Protein AF-W2EGS6-F1 (afdb_monomer_lite)

Structure (mmCIF, N/CA/C/O backbone):
data_AF-W2EGS6-F1
#
_entry.id   AF-W2EGS6-F1
#
loop_
_atom_site.group_PDB
_atom_site.id
_atom_site.type_symbol
_atom_site.label_atom_id
_atom_site.label_alt_id
_atom_site.label_comp_id
_atom_site.label_asym_id
_atom_site.label_entity_id
_atom_site.label_seq_id
_atom_site.pdbx_PDB_ins_code
_atom_site.Cartn_x
_atom_site.Cartn_y
_atom_site.Cartn_z
_atom_site.occupancy
_atom_site.B_iso_or_equiv
_atom_site.auth_seq_id
_atom_site.auth_comp_id
_atom_site.auth_asym_id
_atom_site.auth_atom_id
_atom_site.pdbx_PDB_model_num
ATOM 1 N N . MET A 1 1 ? 26.703 17.515 42.880 1.00 44.03 1 MET A N 1
ATOM 2 C CA . MET A 1 1 ? 27.150 18.033 41.571 1.00 44.03 1 MET A CA 1
ATOM 3 C C . MET A 1 1 ? 27.093 16.872 40.592 1.00 44.03 1 MET A C 1
ATOM 5 O O . MET A 1 1 ? 28.003 16.059 40.586 1.00 44.03 1 MET A O 1
ATOM 9 N N . THR A 1 2 ? 25.977 16.725 39.875 1.00 49.31 2 THR A N 1
ATOM 10 C CA . THR A 1 2 ? 25.814 15.711 38.821 1.00 49.31 2 THR A CA 1
ATOM 11 C C . THR A 1 2 ? 26.227 16.352 37.510 1.00 49.31 2 THR A C 1
ATOM 13 O O . THR A 1 2 ? 25.628 17.341 37.095 1.00 49.31 2 THR A O 1
ATOM 16 N N . THR A 1 3 ? 27.272 15.825 36.889 1.00 47.84 3 THR A N 1
ATOM 17 C CA . THR A 1 3 ? 27.671 16.193 35.531 1.00 47.84 3 THR A CA 1
ATOM 18 C C . THR A 1 3 ? 26.626 15.643 34.554 1.00 47.84 3 THR A C 1
ATOM 20 O O . THR A 1 3 ? 26.326 14.450 34.639 1.00 47.84 3 THR A O 1
ATOM 23 N N . PRO A 1 4 ? 26.055 16.439 33.632 1.00 56.81 4 PRO A N 1
ATOM 24 C CA . PRO A 1 4 ? 25.275 15.877 32.539 1.00 56.81 4 PRO A CA 1
ATOM 25 C C . PRO A 1 4 ? 26.216 15.148 31.569 1.00 56.81 4 PRO A C 1
ATOM 27 O O . PRO A 1 4 ? 27.258 15.675 31.175 1.00 56.81 4 PRO A O 1
ATOM 30 N N . HIS A 1 5 ? 25.859 13.914 31.222 1.00 46.56 5 HIS A N 1
ATOM 31 C CA . HIS A 1 5 ? 26.483 13.159 30.139 1.00 46.56 5 HIS A CA 1
ATOM 32 C C . HIS A 1 5 ? 25.999 13.745 28.799 1.00 46.56 5 HIS A C 1
ATOM 34 O O . HIS A 1 5 ? 24.815 14.075 28.704 1.00 46.56 5 HIS A O 1
ATOM 40 N N . PRO A 1 6 ? 26.853 13.899 27.772 1.00 55.84 6 PRO A N 1
ATOM 41 C CA . PRO A 1 6 ? 26.376 14.283 26.451 1.00 55.84 6 PRO A CA 1
ATOM 42 C C . PRO A 1 6 ? 25.559 13.126 25.867 1.00 55.84 6 PRO A C 1
ATOM 44 O O . PRO A 1 6 ? 26.081 12.029 25.665 1.00 55.84 6 PRO A O 1
ATOM 47 N N . GLU A 1 7 ? 24.274 13.361 25.602 1.00 58.00 7 GLU A N 1
ATOM 48 C CA . GLU A 1 7 ? 23.484 12.459 24.769 1.00 58.00 7 GLU A CA 1
ATOM 49 C C . GLU A 1 7 ? 24.128 12.436 23.382 1.00 58.00 7 GLU A C 1
ATOM 51 O O . GLU A 1 7 ? 24.190 13.443 22.675 1.00 58.00 7 GLU A O 1
ATOM 56 N N . THR A 1 8 ? 24.688 11.286 23.020 1.00 54.00 8 THR A N 1
ATOM 57 C CA . THR A 1 8 ? 25.126 11.045 21.648 1.00 54.00 8 THR A CA 1
ATOM 58 C C . THR A 1 8 ? 23.848 10.932 20.817 1.00 54.00 8 THR A C 1
ATOM 60 O O . THR A 1 8 ? 22.983 10.147 21.210 1.00 54.00 8 THR A O 1
ATOM 63 N N . PRO A 1 9 ? 23.657 11.692 19.722 1.00 52.41 9 PRO A N 1
ATOM 64 C CA . PRO A 1 9 ? 22.482 11.496 18.884 1.00 52.41 9 PRO A CA 1
ATOM 65 C C . PRO A 1 9 ? 22.491 10.053 18.366 1.00 52.41 9 PRO A C 1
ATOM 67 O O . PRO A 1 9 ? 23.453 9.615 17.734 1.00 52.41 9 PRO A O 1
ATOM 70 N N . GLU A 1 10 ? 21.439 9.309 18.700 1.00 44.75 10 GLU A N 1
ATOM 71 C CA . GLU A 1 10 ? 21.232 7.922 18.288 1.00 44.75 10 GLU A CA 1
ATOM 72 C C . GLU A 1 10 ? 21.311 7.763 16.753 1.00 44.75 10 GLU A C 1
ATOM 74 O O . GLU A 1 10 ? 20.844 8.635 16.010 1.00 44.75 10 GLU A O 1
ATOM 79 N N . PRO A 1 11 ? 21.823 6.625 16.246 1.00 51.75 11 PRO A N 1
ATOM 80 C CA . PRO A 1 11 ? 22.005 6.363 14.812 1.00 51.75 11 PRO A CA 1
ATOM 81 C C . PRO A 1 11 ? 20.701 6.332 13.984 1.00 51.75 11 PRO A C 1
ATOM 83 O O . PRO A 1 11 ? 20.761 6.338 12.753 1.00 51.75 11 PRO A O 1
ATOM 86 N N . ALA A 1 12 ? 19.524 6.348 14.623 1.00 50.47 12 ALA A N 1
ATOM 87 C CA . ALA A 1 12 ? 18.221 6.294 13.960 1.00 50.47 12 ALA A CA 1
ATOM 88 C C . ALA A 1 12 ? 17.902 7.540 13.106 1.00 50.47 12 ALA A C 1
ATOM 90 O O . ALA A 1 12 ? 17.360 7.416 12.009 1.00 50.47 12 ALA A O 1
ATOM 91 N N . ALA A 1 13 ? 18.300 8.743 13.537 1.00 48.88 13 ALA A N 1
ATOM 92 C CA . ALA A 1 13 ? 17.954 9.981 12.823 1.00 48.88 13 ALA A CA 1
ATOM 93 C C . ALA A 1 13 ? 18.631 10.096 11.440 1.00 48.88 13 ALA A C 1
ATOM 95 O O . ALA A 1 13 ? 18.069 10.671 10.508 1.00 48.88 13 ALA A O 1
ATOM 96 N N . LEU A 1 14 ? 19.826 9.514 11.286 1.00 49.12 14 LEU A N 1
ATOM 97 C CA . LEU A 1 14 ? 20.526 9.436 9.998 1.00 49.12 14 LEU A CA 1
ATOM 98 C C . LEU A 1 14 ? 19.891 8.384 9.078 1.00 49.12 14 LEU A C 1
ATOM 100 O O . LEU A 1 14 ? 19.772 8.614 7.874 1.00 49.12 14 LEU A O 1
ATOM 104 N N . SER A 1 15 ? 19.433 7.260 9.643 1.00 61.72 15 SER A N 1
ATOM 105 C CA . SER A 1 15 ? 18.698 6.238 8.888 1.00 61.72 15 SER A CA 1
ATOM 106 C C . SER A 1 15 ? 17.321 6.722 8.423 1.00 61.72 15 SER A C 1
ATOM 108 O O . SER A 1 15 ? 16.903 6.381 7.316 1.00 61.72 15 SER A O 1
ATOM 110 N N . ASP A 1 16 ? 16.663 7.585 9.205 1.00 71.31 16 ASP A N 1
ATOM 111 C CA . ASP A 1 16 ? 15.385 8.203 8.841 1.00 71.31 16 ASP A CA 1
ATOM 112 C C . ASP A 1 16 ? 15.539 9.127 7.625 1.00 71.31 16 ASP A C 1
ATOM 114 O O . ASP A 1 16 ? 14.733 9.062 6.700 1.00 71.31 16 ASP A O 1
ATOM 118 N N . GLY A 1 17 ? 16.608 9.931 7.571 1.00 77.31 17 GLY A N 1
ATOM 119 C CA . GLY A 1 17 ? 16.891 10.804 6.425 1.00 77.31 17 GLY A CA 1
ATOM 120 C C . GLY A 1 17 ? 17.212 10.038 5.135 1.00 77.31 17 GLY A C 1
ATOM 121 O O . GLY A 1 17 ? 16.747 10.415 4.059 1.00 77.31 17 GLY A O 1
ATOM 122 N N . LEU A 1 18 ? 17.962 8.934 5.237 1.00 79.31 18 LEU A N 1
ATOM 123 C CA . LEU A 1 18 ? 18.244 8.051 4.097 1.00 79.31 18 LEU A CA 1
ATOM 124 C C . LEU A 1 18 ? 16.984 7.322 3.609 1.00 79.31 18 LEU A C 1
ATOM 126 O O . LEU A 1 18 ? 16.764 7.221 2.403 1.00 79.31 18 LEU A O 1
ATOM 130 N N . SER A 1 19 ? 16.138 6.860 4.533 1.00 89.31 19 SER A N 1
ATOM 131 C CA . SER A 1 19 ? 14.865 6.203 4.212 1.00 89.31 19 SER A CA 1
ATOM 132 C C . SER A 1 19 ? 13.874 7.173 3.569 1.00 89.31 19 SER A C 1
ATOM 134 O O . SER A 1 19 ? 13.224 6.820 2.589 1.00 89.31 19 SER A O 1
ATOM 136 N N . ASP A 1 20 ? 13.794 8.411 4.064 1.00 90.56 20 ASP A N 1
ATOM 137 C CA . ASP A 1 20 ? 12.974 9.464 3.461 1.00 90.56 20 ASP A CA 1
ATOM 138 C C . ASP A 1 20 ? 13.471 9.802 2.041 1.00 90.56 20 ASP A C 1
ATOM 140 O O . ASP A 1 20 ? 12.664 9.942 1.121 1.00 90.56 20 ASP A O 1
ATOM 144 N N . GLY A 1 21 ? 14.792 9.884 1.840 1.00 95.25 21 GLY A N 1
ATOM 145 C CA . GLY A 1 21 ? 15.405 10.096 0.526 1.00 95.25 21 GLY A CA 1
ATOM 146 C C . GLY A 1 21 ? 15.065 8.988 -0.472 1.00 95.25 21 GLY A C 1
ATOM 147 O O . GLY A 1 21 ? 14.547 9.276 -1.552 1.00 95.25 21 GLY A O 1
ATOM 148 N N . LEU A 1 22 ? 15.274 7.728 -0.078 1.00 95.25 22 LEU A N 1
ATOM 149 C CA . LEU A 1 22 ? 14.928 6.565 -0.897 1.00 95.25 22 LEU A CA 1
ATOM 150 C C . LEU A 1 22 ? 13.425 6.516 -1.195 1.00 95.25 22 LEU A C 1
ATOM 152 O O . LEU A 1 22 ? 13.024 6.300 -2.334 1.00 95.25 22 LEU A O 1
ATOM 156 N N . PHE A 1 23 ? 12.570 6.745 -0.197 1.00 96.62 23 PHE A N 1
ATOM 157 C CA . PHE A 1 23 ? 11.126 6.776 -0.412 1.00 96.62 23 PHE A CA 1
ATOM 158 C C . PHE A 1 23 ? 10.725 7.833 -1.447 1.00 96.62 23 PHE A C 1
ATOM 160 O O . PHE A 1 23 ? 9.901 7.549 -2.315 1.00 96.62 23 PHE A O 1
ATOM 167 N N . ASN A 1 24 ? 11.306 9.034 -1.380 1.00 96.56 24 ASN A N 1
ATOM 168 C CA . ASN A 1 24 ? 11.009 10.111 -2.323 1.00 96.56 24 ASN A CA 1
ATOM 169 C C . ASN A 1 24 ? 11.447 9.766 -3.753 1.00 96.56 24 ASN A C 1
ATOM 171 O O . ASN A 1 24 ? 10.701 10.050 -4.688 1.00 96.56 24 ASN A O 1
ATOM 175 N N . GLU A 1 25 ? 12.608 9.125 -3.917 1.00 97.00 25 GLU A N 1
ATOM 176 C CA . GLU A 1 25 ? 13.082 8.606 -5.208 1.00 97.00 25 GLU A CA 1
ATOM 177 C C . GLU A 1 25 ? 12.075 7.609 -5.799 1.00 97.00 25 GLU A C 1
ATOM 179 O O . GLU A 1 25 ? 11.570 7.810 -6.904 1.00 97.00 25 GLU A O 1
ATOM 184 N N . LEU A 1 26 ? 11.703 6.584 -5.025 1.00 96.50 26 LEU A N 1
ATOM 185 C CA . LEU A 1 26 ? 10.777 5.548 -5.486 1.00 96.50 26 LEU A CA 1
ATOM 186 C C . LEU A 1 26 ? 9.365 6.094 -5.736 1.00 96.50 26 LEU A C 1
ATOM 188 O O . LEU A 1 26 ? 8.679 5.653 -6.654 1.00 96.50 26 LEU A O 1
ATOM 192 N N . MET A 1 27 ? 8.909 7.055 -4.929 1.00 95.56 27 MET A N 1
ATOM 193 C CA . MET A 1 27 ? 7.617 7.721 -5.108 1.00 95.56 27 MET A CA 1
ATOM 194 C C . MET A 1 27 ? 7.580 8.551 -6.396 1.00 95.56 27 MET A C 1
ATOM 196 O O . MET A 1 27 ? 6.570 8.535 -7.106 1.00 95.56 27 MET A O 1
ATOM 200 N N . ALA A 1 28 ? 8.662 9.272 -6.704 1.00 95.19 28 ALA A N 1
ATOM 201 C CA . ALA A 1 28 ? 8.778 10.039 -7.939 1.00 95.19 28 ALA A CA 1
ATOM 202 C C . ALA A 1 28 ? 8.723 9.116 -9.165 1.00 95.19 28 ALA A C 1
ATOM 204 O O . ALA A 1 28 ? 7.951 9.373 -10.086 1.00 95.19 28 ALA A O 1
ATOM 205 N N . GLU A 1 29 ? 9.454 7.998 -9.136 1.00 94.38 29 GLU A N 1
ATOM 206 C CA . GLU A 1 29 ? 9.407 6.986 -10.198 1.00 94.38 29 GLU A CA 1
ATOM 207 C C . GLU A 1 29 ? 8.006 6.3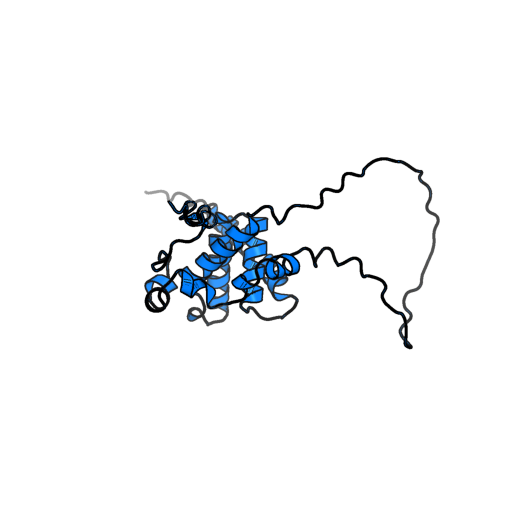67 -10.329 1.00 94.38 29 GLU A C 1
ATOM 209 O O . GLU A 1 29 ? 7.430 6.330 -11.416 1.00 94.38 29 GLU A O 1
ATOM 214 N N . ALA A 1 30 ? 7.395 5.962 -9.212 1.00 93.94 30 ALA A N 1
ATOM 215 C CA . ALA A 1 30 ? 6.085 5.314 -9.205 1.00 93.94 30 ALA A CA 1
ATOM 216 C C . ALA A 1 30 ? 4.945 6.188 -9.757 1.00 93.94 30 ALA A C 1
ATOM 218 O O . ALA A 1 30 ? 3.912 5.662 -10.177 1.00 93.94 30 ALA A O 1
ATOM 219 N N . THR A 1 31 ? 5.111 7.513 -9.738 1.00 92.75 31 THR A N 1
ATOM 220 C CA . THR A 1 31 ? 4.091 8.482 -10.162 1.00 92.75 31 THR A CA 1
ATOM 221 C C . THR A 1 31 ? 4.407 9.173 -11.489 1.00 92.75 31 THR A C 1
ATOM 223 O O . THR A 1 31 ? 3.574 9.953 -11.956 1.00 92.75 31 THR A O 1
ATOM 226 N N . ALA A 1 32 ? 5.540 8.860 -12.130 1.00 88.56 32 ALA A N 1
ATOM 227 C CA . ALA A 1 32 ? 6.029 9.541 -13.331 1.00 88.56 32 ALA A CA 1
ATOM 228 C C . ALA A 1 32 ? 5.018 9.555 -14.498 1.00 88.56 32 ALA A C 1
ATOM 230 O O . ALA A 1 32 ? 4.835 10.590 -15.135 1.00 88.56 32 ALA A O 1
ATOM 231 N N . ASP A 1 33 ? 4.298 8.451 -14.723 1.00 75.06 33 ASP A N 1
ATOM 232 C CA . ASP A 1 33 ? 3.391 8.307 -15.876 1.00 75.06 33 ASP A CA 1
ATOM 233 C C . ASP A 1 33 ? 2.001 8.936 -15.672 1.00 75.06 33 ASP A C 1
ATOM 235 O O . ASP A 1 33 ? 1.296 9.235 -16.635 1.00 75.06 33 ASP A O 1
ATOM 239 N N . GLY A 1 34 ? 1.565 9.113 -14.420 1.00 70.75 34 GLY A N 1
ATOM 240 C CA . GLY A 1 34 ? 0.183 9.502 -14.095 1.00 70.75 34 GLY A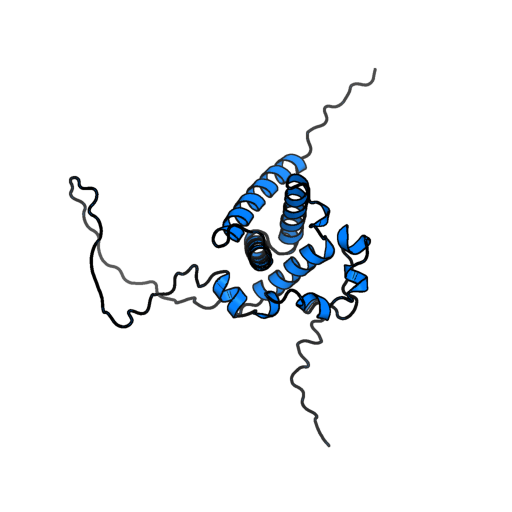 CA 1
ATOM 241 C C . GLY A 1 34 ? 0.048 10.770 -13.255 1.00 70.75 34 GLY A C 1
ATOM 242 O O . GLY A 1 34 ? -1.064 11.273 -13.074 1.00 70.75 34 GLY A O 1
ATOM 243 N N . GLY A 1 35 ? 1.150 11.267 -12.686 1.00 79.44 35 GLY A N 1
ATOM 244 C CA . GLY A 1 35 ? 1.193 12.439 -11.807 1.00 79.44 35 GLY A CA 1
ATOM 245 C C . GLY A 1 35 ? 0.320 12.338 -10.547 1.00 79.44 35 GLY A C 1
ATOM 246 O O . GLY A 1 35 ? 0.130 13.331 -9.845 1.00 79.44 35 GLY A O 1
ATOM 247 N N . ARG A 1 36 ? -0.266 11.168 -10.260 1.00 86.00 36 ARG A N 1
ATOM 248 C CA . ARG A 1 36 ? -1.192 10.933 -9.147 1.00 86.00 36 ARG A CA 1
ATOM 249 C C . ARG A 1 36 ? -0.845 9.638 -8.434 1.00 86.00 36 ARG A C 1
ATOM 251 O O . ARG A 1 36 ? -0.558 8.627 -9.064 1.00 86.00 36 ARG A O 1
ATOM 258 N N . PHE A 1 37 ? -0.954 9.663 -7.110 1.00 90.25 37 PHE A N 1
ATOM 259 C CA . PHE A 1 37 ? -0.785 8.477 -6.280 1.00 90.25 37 PHE A CA 1
ATOM 260 C C . PHE A 1 37 ? -2.109 7.708 -6.167 1.00 90.25 37 PHE A C 1
ATOM 262 O O . PHE A 1 37 ? -2.882 7.889 -5.222 1.00 90.25 37 PHE A O 1
ATOM 269 N N . ASP A 1 38 ? -2.405 6.908 -7.190 1.00 91.69 38 ASP A N 1
ATOM 270 C CA . ASP A 1 38 ? -3.530 5.975 -7.209 1.00 91.69 38 ASP A CA 1
ATOM 271 C C . ASP A 1 38 ? -3.095 4.543 -6.834 1.00 91.69 38 ASP A C 1
ATOM 273 O O . ASP A 1 38 ? -1.997 4.312 -6.332 1.00 91.69 38 ASP A O 1
ATOM 277 N N . HIS A 1 39 ? -3.981 3.562 -7.027 1.00 95.00 39 HIS A N 1
ATOM 278 C CA . HIS A 1 39 ? -3.684 2.164 -6.694 1.00 95.00 39 HIS A CA 1
ATOM 279 C C . HIS A 1 39 ? -2.540 1.588 -7.526 1.00 95.00 39 HIS A C 1
ATOM 281 O O . HIS A 1 39 ? -1.683 0.906 -6.978 1.00 95.00 39 HIS A O 1
ATOM 287 N N . ARG A 1 40 ? -2.479 1.901 -8.825 1.00 94.88 40 ARG A N 1
ATOM 288 C CA . ARG A 1 40 ? -1.402 1.415 -9.692 1.00 94.88 40 ARG A CA 1
ATOM 289 C C . ARG A 1 40 ? -0.066 2.012 -9.258 1.00 94.88 40 ARG A C 1
ATOM 291 O O . ARG A 1 40 ? 0.906 1.271 -9.155 1.00 94.88 40 ARG A O 1
ATOM 298 N N . ALA A 1 41 ? -0.033 3.309 -8.952 1.00 95.19 41 ALA A N 1
ATOM 299 C CA . ALA A 1 41 ? 1.164 3.958 -8.419 1.00 95.19 41 ALA A CA 1
ATOM 300 C C . ALA A 1 41 ? 1.586 3.364 -7.064 1.00 95.19 41 ALA A C 1
ATOM 302 O O . ALA A 1 41 ? 2.771 3.149 -6.828 1.00 95.19 41 ALA A O 1
ATOM 303 N N . HIS A 1 42 ? 0.633 3.030 -6.185 1.00 95.62 42 HIS A N 1
ATOM 304 C CA . HIS A 1 42 ? 0.942 2.341 -4.931 1.00 95.62 42 HIS A CA 1
ATOM 305 C C . HIS A 1 42 ? 1.582 0.970 -5.177 1.00 95.62 42 HIS A C 1
ATOM 307 O O . HIS A 1 42 ? 2.632 0.693 -4.605 1.00 95.62 42 HIS A O 1
ATOM 313 N N . LEU A 1 43 ? 1.013 0.150 -6.066 1.00 96.44 43 LEU A N 1
ATOM 314 C CA . LEU A 1 43 ? 1.604 -1.138 -6.443 1.00 96.44 43 LEU A CA 1
ATOM 315 C C . LEU A 1 43 ? 3.011 -0.964 -7.028 1.00 96.44 43 LEU A C 1
ATOM 317 O O . LEU A 1 43 ? 3.918 -1.701 -6.647 1.00 96.44 43 LEU A O 1
ATOM 321 N N . HIS A 1 44 ? 3.213 0.033 -7.895 1.00 96.62 44 HIS A N 1
ATOM 322 C CA . HIS A 1 44 ? 4.518 0.313 -8.493 1.00 96.62 44 HIS A CA 1
ATOM 323 C C . HIS A 1 44 ? 5.552 0.681 -7.423 1.00 96.62 44 HIS A C 1
ATOM 325 O O . HIS A 1 44 ? 6.620 0.074 -7.366 1.00 96.62 44 HIS A O 1
ATOM 331 N N . LEU A 1 45 ? 5.193 1.582 -6.504 1.00 97.00 45 LEU A N 1
ATOM 332 C CA . LEU A 1 45 ? 6.019 1.941 -5.352 1.00 97.00 45 LEU A CA 1
ATOM 333 C C . LEU A 1 45 ? 6.381 0.712 -4.508 1.00 97.00 45 LEU A C 1
ATOM 335 O O . LEU A 1 45 ? 7.544 0.534 -4.151 1.00 97.00 45 LEU A O 1
ATOM 339 N N . THR A 1 46 ? 5.405 -0.145 -4.189 1.00 97.44 46 THR A N 1
ATOM 340 C CA . THR A 1 46 ? 5.668 -1.358 -3.399 1.00 97.44 46 THR A CA 1
ATOM 341 C C . THR A 1 46 ? 6.572 -2.343 -4.136 1.00 97.44 46 THR A C 1
ATOM 343 O O . THR A 1 46 ? 7.483 -2.896 -3.526 1.00 97.44 46 THR A O 1
ATOM 346 N N . TRP A 1 47 ? 6.382 -2.519 -5.446 1.00 97.06 47 TRP A N 1
ATOM 347 C CA . TRP A 1 47 ? 7.204 -3.398 -6.276 1.00 97.06 47 TRP A CA 1
ATOM 348 C C . TRP A 1 47 ? 8.655 -2.910 -6.338 1.00 97.06 47 TRP A C 1
ATOM 350 O O . TRP A 1 47 ? 9.578 -3.696 -6.120 1.00 97.06 47 TRP A O 1
ATOM 360 N N . LEU A 1 48 ? 8.864 -1.604 -6.541 1.00 96.25 48 LEU A N 1
ATOM 361 C CA . LEU A 1 48 ? 10.190 -0.990 -6.495 1.00 96.25 48 LEU A CA 1
ATOM 362 C C . LEU A 1 48 ? 10.840 -1.181 -5.118 1.00 96.25 48 LEU A C 1
ATOM 364 O O . LEU A 1 48 ? 11.964 -1.672 -5.034 1.00 96.25 48 LEU A O 1
ATOM 368 N N . ALA A 1 49 ? 10.127 -0.850 -4.036 1.00 96.25 49 ALA A N 1
ATOM 369 C CA . ALA A 1 49 ? 10.648 -0.952 -2.675 1.00 96.25 49 ALA A CA 1
ATOM 370 C C . ALA A 1 49 ? 11.074 -2.386 -2.332 1.00 96.25 49 ALA A C 1
ATOM 372 O O . ALA A 1 49 ? 12.197 -2.604 -1.880 1.00 96.25 49 ALA A O 1
ATOM 373 N N . VAL A 1 50 ? 10.228 -3.379 -2.620 1.00 96.00 50 VAL A N 1
ATOM 374 C CA . VAL A 1 50 ? 10.550 -4.792 -2.375 1.00 96.00 50 VAL A CA 1
ATOM 375 C C . VAL A 1 50 ? 11.808 -5.215 -3.132 1.00 96.00 50 VAL A C 1
ATOM 377 O O . VAL A 1 50 ? 12.666 -5.878 -2.554 1.00 96.00 50 VAL A O 1
ATOM 380 N N . ARG A 1 51 ? 11.966 -4.815 -4.398 1.00 93.75 51 ARG A N 1
ATOM 381 C CA . ARG A 1 51 ? 13.149 -5.179 -5.195 1.00 93.75 51 ARG A CA 1
ATOM 382 C C . ARG A 1 51 ? 14.426 -4.464 -4.757 1.00 93.75 51 ARG A C 1
ATOM 384 O O . ARG A 1 51 ? 15.514 -4.966 -5.027 1.00 93.75 51 ARG A O 1
ATOM 391 N N . ARG A 1 52 ? 14.312 -3.305 -4.106 1.00 94.50 52 ARG A N 1
ATOM 392 C CA . ARG A 1 52 ? 15.460 -2.526 -3.623 1.00 94.50 52 ARG A CA 1
ATOM 393 C C . ARG A 1 52 ? 15.930 -2.948 -2.238 1.00 94.50 52 ARG A C 1
ATOM 395 O O . ARG A 1 52 ? 17.135 -3.024 -2.025 1.00 94.50 52 ARG A O 1
ATOM 402 N N . VAL A 1 53 ? 15.005 -3.200 -1.311 1.00 93.81 53 VAL A N 1
ATOM 403 C CA . VAL A 1 53 ? 15.334 -3.414 0.112 1.00 93.81 53 VAL A CA 1
ATOM 404 C C . VAL A 1 53 ? 14.799 -4.726 0.696 1.00 93.81 53 VAL A C 1
ATOM 406 O O . VAL A 1 53 ? 15.079 -5.043 1.849 1.00 93.81 53 VAL A O 1
ATOM 409 N N . GLY A 1 54 ? 14.065 -5.524 -0.084 1.00 92.38 54 GLY A N 1
ATOM 410 C CA . GLY A 1 54 ? 13.423 -6.753 0.385 1.00 92.38 54 GLY A CA 1
ATOM 411 C C . GLY A 1 54 ? 12.123 -6.497 1.155 1.00 92.38 54 GLY A C 1
ATOM 412 O O . GLY A 1 54 ? 11.832 -5.379 1.575 1.00 92.38 54 GLY A O 1
ATOM 413 N N . MET A 1 55 ? 11.318 -7.548 1.341 1.00 93.12 55 MET A N 1
ATOM 414 C CA . MET A 1 55 ? 9.963 -7.425 1.902 1.00 93.12 55 MET A CA 1
ATOM 415 C C . MET A 1 55 ? 9.919 -6.809 3.312 1.00 93.12 55 MET A C 1
ATOM 417 O O . MET A 1 55 ? 9.178 -5.839 3.476 1.00 93.12 55 MET A O 1
ATOM 421 N N . PRO A 1 56 ? 10.707 -7.269 4.310 1.00 92.69 56 PRO A N 1
ATOM 422 C CA . PRO A 1 56 ? 10.589 -6.734 5.667 1.00 92.69 56 PRO A CA 1
ATOM 423 C C . PRO A 1 56 ? 10.873 -5.228 5.733 1.00 92.69 56 PRO A C 1
ATOM 425 O O . PRO A 1 56 ? 10.082 -4.475 6.290 1.00 92.69 56 PRO A O 1
ATOM 428 N N . ALA A 1 57 ? 11.946 -4.770 5.080 1.00 94.81 57 ALA A N 1
ATOM 429 C CA . ALA A 1 57 ? 12.302 -3.352 5.048 1.00 94.81 57 ALA A CA 1
ATOM 430 C C . ALA A 1 57 ? 11.353 -2.521 4.167 1.00 94.81 57 ALA A C 1
ATOM 432 O O . ALA A 1 57 ? 11.089 -1.357 4.468 1.00 94.81 57 ALA A O 1
ATOM 433 N N . ALA A 1 58 ? 10.801 -3.100 3.094 1.00 96.12 58 ALA A N 1
ATOM 434 C CA . ALA A 1 58 ? 9.833 -2.415 2.241 1.00 96.12 58 ALA A CA 1
ATOM 435 C C . ALA A 1 58 ? 8.531 -2.092 2.988 1.00 96.12 58 ALA A C 1
ATOM 437 O O . ALA A 1 58 ? 7.948 -1.033 2.747 1.00 96.12 58 ALA A O 1
ATOM 438 N N . VAL A 1 59 ? 8.089 -2.958 3.910 1.00 96.56 59 VAL A N 1
ATOM 439 C CA . VAL A 1 59 ? 6.919 -2.687 4.761 1.00 96.56 59 VAL A CA 1
ATOM 440 C C . VAL A 1 59 ? 7.135 -1.406 5.560 1.00 96.56 59 VAL A C 1
ATOM 442 O O . VAL A 1 59 ? 6.272 -0.524 5.524 1.00 96.56 59 VAL A O 1
ATOM 445 N N . ASP A 1 60 ? 8.281 -1.276 6.226 1.00 96.12 60 ASP A N 1
ATOM 446 C CA . ASP A 1 60 ? 8.597 -0.105 7.046 1.00 96.12 60 ASP A CA 1
ATOM 447 C C . ASP A 1 60 ? 8.761 1.155 6.191 1.00 96.12 60 ASP A C 1
ATOM 449 O O . ASP A 1 60 ? 8.107 2.167 6.461 1.00 96.12 60 ASP A O 1
ATOM 453 N N . LEU A 1 61 ? 9.548 1.070 5.112 1.00 97.44 61 LEU A N 1
ATOM 454 C CA . LEU A 1 61 ? 9.820 2.177 4.191 1.00 97.44 61 LEU A CA 1
ATOM 455 C C . LEU A 1 61 ? 8.528 2.757 3.598 1.00 97.44 61 LEU A C 1
ATOM 457 O O . LEU A 1 61 ? 8.264 3.958 3.700 1.00 97.44 61 LEU A O 1
ATOM 461 N N . VAL A 1 62 ? 7.689 1.904 3.003 1.00 96.88 62 VAL A N 1
ATOM 462 C CA . VAL A 1 62 ? 6.452 2.333 2.337 1.00 96.88 62 VAL A CA 1
ATOM 463 C C . VAL A 1 62 ? 5.432 2.838 3.358 1.00 96.88 62 VAL A C 1
ATOM 465 O O . VAL A 1 62 ? 4.804 3.878 3.144 1.00 96.88 62 VAL A O 1
ATOM 468 N N . SER A 1 63 ? 5.274 2.144 4.488 1.00 96.38 63 SER A N 1
ATOM 469 C CA . SER A 1 63 ? 4.307 2.529 5.522 1.00 96.38 63 SER A CA 1
ATOM 470 C C . SER A 1 63 ? 4.671 3.860 6.178 1.00 96.38 63 SER A C 1
ATOM 472 O O . SER A 1 63 ? 3.800 4.713 6.376 1.00 96.38 63 SER A O 1
ATOM 474 N N . ALA A 1 64 ? 5.948 4.063 6.512 1.00 95.38 64 ALA A N 1
ATOM 475 C CA . ALA A 1 64 ? 6.431 5.312 7.087 1.00 95.38 64 ALA A CA 1
ATOM 476 C C . ALA A 1 64 ? 6.291 6.472 6.097 1.00 95.38 64 ALA A C 1
ATOM 478 O O . ALA A 1 64 ? 5.707 7.502 6.453 1.00 95.38 64 ALA A O 1
ATOM 479 N N . GLY A 1 65 ? 6.736 6.277 4.854 1.00 96.06 65 GLY A N 1
ATOM 480 C CA . GLY A 1 65 ? 6.680 7.298 3.817 1.00 96.06 65 GLY A CA 1
ATOM 481 C C . GLY A 1 65 ? 5.251 7.716 3.464 1.00 96.06 65 GLY A C 1
ATOM 482 O O . GLY A 1 65 ? 4.926 8.897 3.561 1.00 96.06 65 GLY A O 1
ATOM 483 N N . ILE A 1 66 ? 4.338 6.774 3.177 1.00 95.06 66 ILE A N 1
ATOM 484 C CA . ILE A 1 66 ? 2.935 7.114 2.854 1.00 95.06 66 ILE A CA 1
ATOM 485 C C . ILE A 1 66 ? 2.260 7.818 4.035 1.00 95.06 66 ILE A C 1
ATOM 487 O O . ILE A 1 66 ? 1.546 8.806 3.843 1.00 95.06 66 ILE A O 1
ATOM 491 N N . ARG A 1 67 ? 2.490 7.355 5.271 1.00 95.38 67 ARG A N 1
ATOM 492 C CA . ARG A 1 67 ? 1.955 8.006 6.476 1.00 95.38 67 ARG A CA 1
ATOM 493 C C . ARG A 1 67 ? 2.463 9.442 6.612 1.00 95.38 67 ARG A C 1
ATOM 495 O O . ARG A 1 67 ? 1.684 10.327 6.972 1.00 95.38 67 ARG A O 1
ATOM 502 N N . ARG A 1 68 ? 3.747 9.683 6.329 1.00 94.88 68 ARG A N 1
ATOM 503 C CA . ARG A 1 68 ? 4.370 11.013 6.345 1.00 94.88 68 ARG A CA 1
ATOM 504 C C . ARG A 1 68 ? 3.777 11.909 5.251 1.00 94.88 68 ARG A C 1
ATOM 506 O O . ARG A 1 68 ? 3.298 12.998 5.562 1.00 94.88 68 ARG A O 1
ATOM 513 N N . THR A 1 69 ? 3.693 11.427 4.012 1.00 92.44 69 THR A N 1
ATOM 514 C CA . THR A 1 69 ? 3.093 12.152 2.879 1.00 92.44 69 THR A CA 1
ATOM 515 C C . THR A 1 69 ? 1.626 12.497 3.127 1.00 92.44 69 THR A C 1
ATOM 517 O O . THR A 1 69 ? 1.216 13.633 2.901 1.00 92.44 69 THR A O 1
ATOM 520 N N . ALA A 1 70 ? 0.829 11.563 3.655 1.00 92.75 70 ALA A N 1
ATOM 521 C CA . ALA A 1 70 ? -0.577 11.804 3.979 1.00 92.75 70 ALA A CA 1
ATOM 522 C C . ALA A 1 70 ? -0.748 12.902 5.043 1.00 92.75 70 ALA A C 1
ATOM 524 O O . ALA A 1 70 ? -1.667 13.717 4.942 1.00 92.75 70 ALA A O 1
ATOM 525 N N . ARG A 1 71 ? 0.147 12.954 6.041 1.00 94.06 71 ARG A N 1
ATOM 526 C CA . ARG A 1 71 ? 0.179 14.031 7.043 1.00 94.06 71 ARG A CA 1
ATOM 527 C C . ARG A 1 71 ? 0.551 15.374 6.420 1.00 94.06 71 ARG A C 1
ATOM 529 O O . ARG A 1 71 ? -0.167 16.340 6.653 1.00 94.06 71 ARG A O 1
ATOM 536 N N . TYR A 1 72 ? 1.609 15.433 5.608 1.00 91.12 72 TYR A N 1
ATOM 537 C CA . TYR A 1 72 ? 2.014 16.676 4.939 1.00 91.12 72 TYR A CA 1
ATOM 538 C C . TYR A 1 72 ? 0.954 17.203 3.969 1.00 91.12 72 TYR A C 1
ATOM 540 O O . TYR A 1 72 ? 0.755 18.408 3.876 1.00 91.12 72 TYR A O 1
ATOM 548 N N . ALA A 1 73 ? 0.211 16.312 3.312 1.00 91.19 73 ALA A N 1
ATOM 549 C CA . ALA A 1 73 ? -0.914 16.675 2.456 1.00 91.19 73 ALA A CA 1
ATOM 550 C C . ALA A 1 73 ? -2.189 17.082 3.233 1.00 91.19 73 ALA A C 1
ATOM 552 O O . ALA A 1 73 ? -3.237 17.270 2.617 1.00 91.19 73 ALA A O 1
ATOM 553 N N . GLY A 1 74 ? -2.149 17.155 4.572 1.00 94.50 74 GLY A N 1
ATOM 554 C CA . GLY A 1 74 ? -3.305 17.498 5.409 1.00 94.50 74 GLY A CA 1
ATOM 555 C C . GLY A 1 74 ? -4.420 16.445 5.411 1.00 94.50 74 GLY A C 1
ATOM 556 O O . GLY A 1 74 ? -5.550 16.738 5.794 1.00 94.50 74 GLY A O 1
ATOM 557 N N . ALA A 1 75 ? -4.127 15.215 4.977 1.00 94.12 75 ALA A N 1
ATOM 558 C CA . ALA A 1 75 ? -5.099 14.135 4.836 1.00 94.12 75 ALA A CA 1
ATOM 559 C C . ALA A 1 75 ? -4.634 12.823 5.508 1.00 94.12 75 ALA A C 1
ATOM 561 O O . ALA A 1 75 ? -4.623 11.772 4.858 1.00 94.12 75 ALA A O 1
ATOM 562 N N . PRO A 1 76 ? -4.266 12.834 6.807 1.00 92.44 76 PRO A N 1
ATOM 563 C CA . PRO A 1 76 ? -3.756 11.654 7.514 1.00 92.44 76 PRO A CA 1
ATOM 564 C C . PRO A 1 76 ? -4.739 10.473 7.516 1.00 92.44 76 PRO A C 1
ATOM 566 O O . PRO A 1 76 ? -4.322 9.319 7.558 1.00 92.44 76 PRO A O 1
ATOM 569 N N . GLN A 1 77 ? -6.043 10.737 7.400 1.00 91.69 77 GLN A N 1
ATOM 570 C CA . GLN A 1 77 ? -7.090 9.724 7.274 1.00 91.69 77 GLN A CA 1
ATOM 571 C C . GLN A 1 77 ? -7.015 8.901 5.975 1.00 91.69 77 GLN A C 1
ATOM 573 O O . GLN A 1 77 ? -7.688 7.878 5.862 1.00 91.69 77 GLN A O 1
ATOM 578 N N . LYS A 1 78 ? -6.213 9.306 4.986 1.00 90.62 78 LYS A N 1
ATOM 579 C CA . LYS A 1 78 ? -5.986 8.494 3.781 1.00 90.62 78 LYS A CA 1
ATOM 580 C C . LYS A 1 78 ? -5.035 7.325 4.029 1.00 90.62 78 LYS A C 1
ATOM 582 O O . LYS A 1 78 ? -5.080 6.356 3.281 1.00 90.62 78 LYS A O 1
ATOM 587 N N . TYR A 1 79 ? -4.208 7.394 5.072 1.00 95.81 79 TYR A N 1
ATOM 588 C CA . TYR A 1 79 ? -3.332 6.291 5.444 1.00 95.81 79 TYR A CA 1
ATOM 589 C C . TYR A 1 79 ? -4.102 5.198 6.195 1.00 95.81 79 TYR A C 1
ATOM 591 O O . TYR A 1 79 ? -4.967 5.485 7.030 1.00 95.81 79 TYR A O 1
ATOM 599 N N . HIS A 1 80 ? -3.764 3.945 5.895 1.00 97.62 80 HIS A N 1
ATOM 600 C CA . HIS A 1 80 ? -4.344 2.765 6.518 1.00 97.62 80 HIS A CA 1
ATOM 601 C C . HIS A 1 80 ? -3.271 1.685 6.678 1.00 97.62 80 HIS A C 1
ATOM 603 O O . HIS A 1 80 ? -2.902 1.027 5.708 1.00 97.62 80 HIS A O 1
ATOM 609 N N . ALA A 1 81 ? -2.806 1.471 7.910 1.00 97.81 81 ALA A N 1
ATOM 610 C CA . ALA A 1 81 ? -1.652 0.620 8.198 1.00 97.81 81 ALA A CA 1
ATOM 611 C C . ALA A 1 81 ? -1.814 -0.829 7.707 1.00 97.81 81 ALA A C 1
ATOM 613 O O . ALA A 1 81 ? -0.965 -1.309 6.960 1.00 97.81 81 ALA A O 1
ATOM 614 N N . THR A 1 82 ? -2.921 -1.498 8.055 1.00 98.25 82 THR A N 1
ATOM 615 C CA . THR A 1 82 ? -3.159 -2.890 7.626 1.00 98.25 82 THR A CA 1
ATOM 616 C C . THR A 1 82 ? -3.230 -3.018 6.103 1.00 98.25 82 THR A C 1
ATOM 618 O O . THR A 1 82 ? -2.557 -3.867 5.533 1.00 98.25 82 THR A O 1
ATOM 621 N N . VAL A 1 83 ? -3.974 -2.143 5.418 1.00 97.62 83 VAL A N 1
ATOM 622 C CA . VAL A 1 83 ? -4.098 -2.183 3.951 1.00 97.62 83 VAL A CA 1
ATOM 623 C C . VAL A 1 83 ? -2.752 -1.945 3.265 1.00 97.62 83 VAL A C 1
ATOM 625 O O . VAL A 1 83 ? -2.396 -2.706 2.373 1.00 97.62 83 VAL A O 1
ATOM 628 N N . SER A 1 84 ? -1.990 -0.928 3.682 1.00 96.94 84 SER A N 1
ATOM 629 C CA . SER A 1 84 ? -0.673 -0.637 3.099 1.00 96.94 84 SER A CA 1
ATOM 630 C C . SER A 1 84 ? 0.293 -1.808 3.250 1.00 96.94 84 SER A C 1
ATOM 632 O O . SER A 1 84 ? 0.916 -2.210 2.272 1.00 96.94 84 SER A O 1
ATOM 634 N N . ARG A 1 85 ? 0.376 -2.397 4.447 1.00 97.81 85 ARG A N 1
ATOM 635 C CA . ARG A 1 85 ? 1.228 -3.563 4.685 1.00 97.81 85 ARG A CA 1
ATOM 636 C C . ARG A 1 85 ? 0.767 -4.787 3.887 1.00 97.81 85 ARG A C 1
ATOM 638 O O . ARG A 1 85 ? 1.598 -5.428 3.255 1.00 97.81 85 ARG A O 1
ATOM 645 N N . ALA A 1 86 ? -0.536 -5.069 3.843 1.00 97.81 86 ALA A N 1
ATOM 646 C CA . ALA A 1 86 ? -1.080 -6.201 3.091 1.00 97.81 86 ALA A CA 1
ATOM 647 C C . ALA A 1 86 ? -0.737 -6.131 1.592 1.00 97.81 86 ALA A C 1
ATOM 649 O O . ALA A 1 86 ? -0.396 -7.147 0.993 1.00 97.81 86 ALA A O 1
ATOM 650 N N . TRP A 1 87 ? -0.776 -4.938 0.987 1.00 98.19 87 TRP A N 1
ATOM 651 C CA . TRP A 1 87 ? -0.360 -4.758 -0.408 1.00 98.19 87 TRP A CA 1
ATOM 652 C C . TRP A 1 87 ? 1.138 -4.972 -0.616 1.00 98.19 87 TRP A C 1
ATOM 654 O O . TRP A 1 87 ? 1.508 -5.613 -1.595 1.00 98.19 87 TRP A O 1
ATOM 664 N N . VAL A 1 88 ? 1.989 -4.498 0.302 1.00 97.94 88 VAL A N 1
ATOM 665 C CA . VAL A 1 88 ? 3.436 -4.770 0.243 1.00 97.94 88 VAL A CA 1
ATOM 666 C C . VAL A 1 88 ? 3.700 -6.274 0.287 1.00 97.94 88 VAL A C 1
ATOM 668 O O . VAL A 1 88 ? 4.455 -6.778 -0.539 1.00 97.94 88 VAL A O 1
ATOM 671 N N . GLU A 1 89 ? 3.065 -6.997 1.212 1.00 97.06 89 GLU A N 1
ATOM 672 C CA . GLU A 1 89 ? 3.275 -8.439 1.353 1.00 97.06 89 GLU A CA 1
ATOM 673 C C . GLU A 1 89 ? 2.753 -9.222 0.133 1.00 97.06 89 GLU A C 1
ATOM 675 O O . GLU A 1 89 ? 3.456 -10.097 -0.375 1.00 97.06 89 GLU A O 1
ATOM 680 N N . LEU A 1 90 ? 1.578 -8.866 -0.408 1.00 96.81 90 LEU A N 1
ATOM 681 C CA . LEU A 1 90 ? 1.046 -9.477 -1.634 1.00 96.81 90 LEU A CA 1
ATOM 682 C C . LEU A 1 90 ? 1.967 -9.239 -2.833 1.00 96.81 90 LEU A C 1
ATOM 684 O O . LEU A 1 90 ? 2.323 -10.182 -3.537 1.00 96.81 90 LEU A O 1
ATOM 688 N N . VAL A 1 91 ? 2.398 -7.996 -3.055 1.00 96.75 91 VAL A N 1
ATOM 689 C CA . VAL A 1 91 ? 3.323 -7.675 -4.150 1.00 96.75 91 VAL A CA 1
ATOM 690 C C . VAL A 1 91 ? 4.646 -8.413 -3.974 1.00 96.75 91 VAL A C 1
ATOM 692 O O . VAL A 1 91 ? 5.167 -8.952 -4.947 1.00 96.75 91 VAL A O 1
ATOM 695 N N . ALA A 1 92 ? 5.164 -8.501 -2.747 1.00 95.25 92 ALA A N 1
ATOM 696 C CA . ALA A 1 92 ? 6.390 -9.232 -2.470 1.00 95.25 92 ALA A CA 1
ATOM 697 C C . ALA A 1 92 ? 6.278 -10.726 -2.773 1.00 95.25 92 ALA A C 1
ATOM 699 O O . ALA A 1 92 ? 7.202 -11.291 -3.353 1.00 95.25 92 ALA A O 1
ATOM 700 N N . HIS A 1 93 ? 5.154 -11.354 -2.427 1.00 94.50 93 HIS A N 1
ATOM 701 C CA . HIS A 1 93 ? 4.909 -12.752 -2.758 1.00 94.50 93 HIS A CA 1
ATOM 702 C C . HIS A 1 93 ? 4.960 -12.987 -4.270 1.00 94.50 93 HIS A C 1
ATOM 704 O O . HIS A 1 93 ? 5.687 -13.865 -4.724 1.00 94.50 93 HIS A O 1
ATOM 710 N N . HIS A 1 94 ? 4.273 -12.158 -5.059 1.00 92.94 94 HIS A N 1
ATOM 711 C CA . HIS A 1 94 ? 4.294 -12.275 -6.519 1.00 92.94 94 HIS A CA 1
ATOM 712 C C . HIS A 1 94 ? 5.664 -11.944 -7.129 1.00 92.94 94 HIS A C 1
ATOM 714 O O . HIS A 1 94 ? 6.083 -12.602 -8.075 1.00 92.94 94 HIS A O 1
ATOM 720 N N . ALA A 1 95 ? 6.393 -10.976 -6.568 1.00 88.62 95 ALA A N 1
ATOM 721 C CA . ALA A 1 95 ? 7.726 -10.598 -7.039 1.00 88.62 95 ALA A CA 1
ATOM 722 C C . ALA A 1 95 ? 8.822 -11.624 -6.677 1.00 88.62 95 ALA A C 1
ATOM 724 O O . ALA A 1 95 ? 9.888 -11.615 -7.291 1.00 88.62 95 ALA A O 1
ATOM 725 N N . ALA A 1 96 ? 8.587 -12.490 -5.683 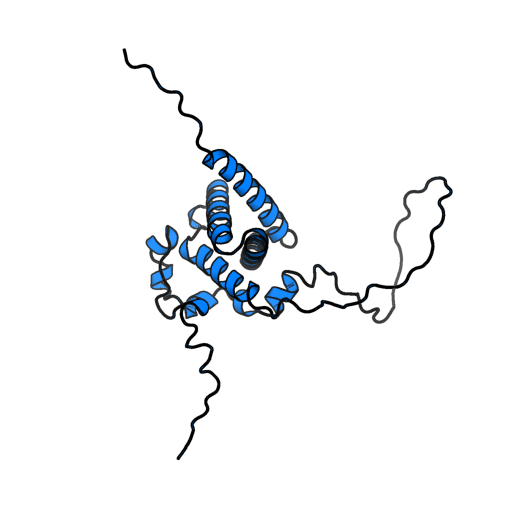1.00 72.69 96 ALA A N 1
ATOM 726 C CA . ALA A 1 96 ? 9.520 -13.536 -5.258 1.00 72.69 96 ALA A CA 1
ATOM 727 C C . ALA A 1 96 ? 9.392 -14.840 -6.064 1.00 72.69 96 ALA A C 1
ATOM 729 O O . ALA A 1 96 ? 10.303 -15.670 -6.022 1.00 72.69 96 ALA A O 1
ATOM 730 N N . HIS A 1 97 ? 8.290 -15.042 -6.797 1.00 58.38 97 HIS A N 1
ATOM 731 C CA . HIS A 1 97 ? 8.103 -16.242 -7.612 1.00 58.38 97 HIS A CA 1
ATOM 732 C C . HIS A 1 97 ? 8.958 -16.167 -8.892 1.00 58.38 97 HIS A C 1
ATOM 734 O O . HIS A 1 97 ? 8.757 -15.277 -9.721 1.00 58.38 97 HIS A O 1
ATOM 740 N N . PRO A 1 98 ? 9.897 -17.109 -9.112 1.00 45.91 98 PRO A N 1
ATOM 741 C CA . PRO A 1 98 ? 10.927 -17.030 -10.157 1.00 45.91 98 PRO A CA 1
ATOM 742 C C . PRO A 1 98 ? 10.432 -17.183 -11.609 1.00 45.91 98 PRO A C 1
ATOM 744 O O . PRO A 1 98 ? 11.250 -17.272 -12.523 1.00 45.91 98 PRO A O 1
ATOM 747 N N . ALA A 1 99 ? 9.123 -17.111 -11.874 1.00 46.12 99 ALA A N 1
ATOM 748 C CA . ALA A 1 99 ? 8.626 -16.813 -13.224 1.00 46.12 99 ALA A CA 1
ATOM 749 C C . ALA A 1 99 ? 9.054 -15.404 -13.709 1.00 46.12 99 ALA A C 1
ATOM 751 O O . ALA A 1 99 ? 8.890 -15.079 -14.882 1.00 46.12 99 ALA A O 1
ATOM 752 N N . ASP A 1 100 ? 9.642 -14.596 -12.817 1.00 49.50 100 ASP A N 1
ATOM 753 C CA . ASP A 1 100 ? 10.275 -13.298 -13.078 1.00 49.50 100 ASP A CA 1
ATOM 754 C C . ASP A 1 100 ? 11.776 -13.379 -13.448 1.00 49.50 100 ASP A C 1
ATOM 756 O O . ASP A 1 100 ? 12.486 -12.374 -13.466 1.00 49.50 100 ASP A O 1
ATOM 760 N N . SER A 1 101 ? 12.320 -14.575 -13.705 1.00 42.09 101 SER A N 1
ATOM 761 C CA . SER A 1 101 ? 13.731 -14.742 -14.085 1.00 42.09 101 SER A CA 1
ATOM 762 C C . SER A 1 101 ? 13.939 -15.797 -15.164 1.00 42.09 101 SER A C 1
ATOM 764 O O . SER A 1 101 ? 14.471 -16.864 -14.891 1.00 42.09 101 SER A O 1
ATOM 766 N N . VAL A 1 102 ? 13.615 -15.466 -16.420 1.00 38.12 102 VAL A N 1
ATOM 767 C CA . VAL A 1 102 ? 14.303 -16.051 -17.586 1.00 38.12 102 VAL A CA 1
ATOM 768 C C . VAL A 1 102 ? 14.408 -15.024 -18.720 1.00 38.12 102 VAL A C 1
ATOM 770 O O . VAL A 1 102 ? 13.479 -14.853 -19.497 1.00 38.12 102 VAL A O 1
ATOM 773 N N . VAL A 1 103 ? 15.580 -14.394 -18.842 1.00 37.38 103 VAL A N 1
ATOM 774 C CA . VAL A 1 103 ? 16.407 -14.422 -20.067 1.00 37.38 103 VAL A CA 1
ATOM 775 C C . VAL A 1 103 ? 17.871 -14.255 -19.656 1.00 37.38 103 VAL A C 1
ATOM 777 O O . VAL A 1 103 ? 18.457 -13.181 -19.724 1.00 37.38 103 VAL A O 1
ATOM 780 N N . HIS A 1 104 ? 18.478 -15.357 -19.216 1.00 40.53 104 HIS A N 1
ATOM 781 C CA . HIS A 1 104 ? 19.921 -15.526 -19.331 1.00 40.53 104 HIS A CA 1
ATOM 782 C C . HIS A 1 104 ? 20.165 -16.089 -20.736 1.00 40.53 104 HIS A C 1
ATOM 784 O O . HIS A 1 104 ? 20.063 -17.295 -20.948 1.00 40.53 104 HIS A O 1
ATOM 790 N N . VAL A 1 105 ? 20.418 -15.228 -21.724 1.00 35.47 105 VAL A N 1
ATOM 791 C CA . VAL A 1 105 ? 21.017 -15.697 -22.979 1.00 35.47 105 VAL A CA 1
ATOM 792 C C . VAL A 1 105 ? 22.520 -15.676 -22.772 1.00 35.47 105 VAL A C 1
ATOM 794 O O . VAL A 1 105 ? 23.156 -14.624 -22.748 1.00 35.47 105 VAL A O 1
ATOM 797 N N . ALA A 1 106 ? 23.068 -16.873 -22.580 1.00 38.09 106 ALA A N 1
ATOM 798 C CA . ALA A 1 106 ? 24.475 -17.141 -22.794 1.00 38.09 106 ALA A CA 1
ATOM 799 C C . ALA A 1 106 ? 24.872 -16.653 -24.194 1.00 38.09 106 ALA A C 1
ATOM 801 O O . ALA A 1 106 ? 24.241 -17.014 -25.187 1.00 38.09 106 ALA A O 1
ATOM 802 N N . GLY A 1 107 ? 25.919 -15.835 -24.266 1.00 29.42 107 GLY A N 1
ATOM 803 C CA . GLY A 1 107 ? 26.432 -15.342 -25.537 1.00 29.42 107 GLY A CA 1
ATOM 804 C C . GLY A 1 107 ? 27.537 -14.309 -25.379 1.00 29.42 107 GLY A C 1
ATOM 805 O O . GLY A 1 107 ? 27.417 -13.210 -25.903 1.00 29.42 107 GLY A O 1
ATOM 806 N N . HIS A 1 108 ? 28.610 -14.640 -24.661 1.00 35.19 108 HIS A N 1
ATOM 807 C CA . HIS A 1 108 ? 29.889 -13.965 -24.872 1.00 35.19 108 HIS A CA 1
ATOM 808 C C . HIS A 1 108 ? 30.807 -14.931 -25.621 1.00 35.19 108 HIS A C 1
ATOM 810 O O . HIS A 1 108 ? 31.021 -16.039 -25.133 1.00 35.19 108 HIS A O 1
ATOM 816 N N . CYS A 1 109 ? 31.270 -14.529 -26.810 1.00 25.27 109 CYS A N 1
ATOM 817 C CA . CYS A 1 109 ? 32.663 -14.621 -27.278 1.00 25.27 109 CYS A CA 1
ATOM 818 C C . CYS A 1 109 ? 32.753 -14.530 -28.811 1.00 25.27 109 CYS A C 1
ATOM 820 O O . CYS A 1 109 ? 32.492 -15.509 -29.504 1.00 25.27 109 CYS A O 1
ATOM 822 N N . ALA A 1 110 ? 33.163 -13.358 -29.301 1.00 32.62 110 ALA A N 1
ATOM 823 C CA . ALA A 1 110 ? 34.209 -13.131 -30.315 1.00 32.62 110 ALA A CA 1
ATOM 824 C C . ALA A 1 110 ? 34.163 -11.630 -30.662 1.00 32.62 110 ALA A C 1
ATOM 826 O O . ALA A 1 110 ? 33.159 -11.132 -31.156 1.00 32.62 110 ALA A O 1
ATOM 827 N N . ASP A 1 111 ? 35.083 -10.829 -30.129 1.00 28.28 111 ASP A N 1
ATOM 828 C CA . ASP A 1 111 ? 36.320 -10.444 -30.825 1.00 28.28 111 ASP A CA 1
ATOM 829 C C . ASP A 1 111 ? 36.042 -9.796 -32.189 1.00 28.28 111 ASP A C 1
ATOM 831 O O . ASP A 1 111 ? 35.727 -10.497 -33.146 1.00 28.28 111 ASP A O 1
ATOM 835 N N . GLN A 1 112 ? 36.155 -8.461 -32.261 1.00 34.12 112 GLN A N 1
ATOM 836 C CA . GLN A 1 112 ? 36.938 -7.802 -33.313 1.00 34.12 112 GLN A CA 1
ATOM 837 C C . GLN A 1 112 ? 37.080 -6.282 -33.096 1.00 34.12 112 GLN A C 1
ATOM 839 O O . GLN A 1 112 ? 36.135 -5.510 -33.210 1.00 34.12 112 GLN A O 1
ATOM 844 N N . VAL A 1 113 ? 38.335 -5.914 -32.821 1.00 31.38 113 VAL A N 1
ATOM 845 C CA . VAL A 1 113 ? 39.119 -4.826 -33.433 1.00 31.38 113 VAL A CA 1
ATOM 846 C C . VAL A 1 113 ? 38.649 -3.370 -33.257 1.00 31.38 113 VAL A C 1
ATOM 848 O O . VAL A 1 113 ? 37.710 -2.876 -33.871 1.00 31.38 113 VAL A O 1
ATOM 851 N N . ALA A 1 114 ? 39.458 -2.651 -32.475 1.00 26.25 114 ALA A N 1
ATOM 852 C CA . ALA A 1 114 ? 39.578 -1.197 -32.416 1.00 26.25 114 ALA A CA 1
ATOM 853 C C . ALA A 1 114 ? 39.988 -0.590 -33.783 1.00 26.25 114 ALA A C 1
ATOM 855 O O . ALA A 1 114 ? 40.747 -1.210 -34.520 1.00 26.25 114 ALA A O 1
ATOM 856 N N . GLN A 1 115 ? 39.523 0.607 -34.173 1.00 29.73 115 GLN A N 1
ATOM 857 C CA . GLN A 1 115 ? 40.182 1.935 -34.029 1.00 29.73 115 GLN A CA 1
ATOM 858 C C . GLN A 1 115 ? 39.602 2.887 -35.122 1.00 29.73 115 GLN A C 1
ATOM 860 O O . GLN A 1 115 ? 39.000 2.375 -36.065 1.00 29.73 115 GLN A O 1
ATOM 865 N N . PRO A 1 116 ? 39.917 4.205 -35.187 1.00 34.09 116 PRO A N 1
ATOM 866 C CA . PRO A 1 116 ? 40.120 5.222 -34.147 1.00 34.09 116 PRO A CA 1
ATOM 867 C C . PRO A 1 116 ? 39.293 6.519 -34.390 1.00 34.09 116 PRO A C 1
ATOM 869 O O . PRO A 1 116 ? 38.611 6.688 -35.398 1.00 34.09 116 PRO A O 1
ATOM 872 N N . ALA A 1 117 ? 39.407 7.462 -33.447 1.00 30.45 117 ALA A N 1
ATOM 873 C CA . ALA A 1 117 ? 38.847 8.813 -33.489 1.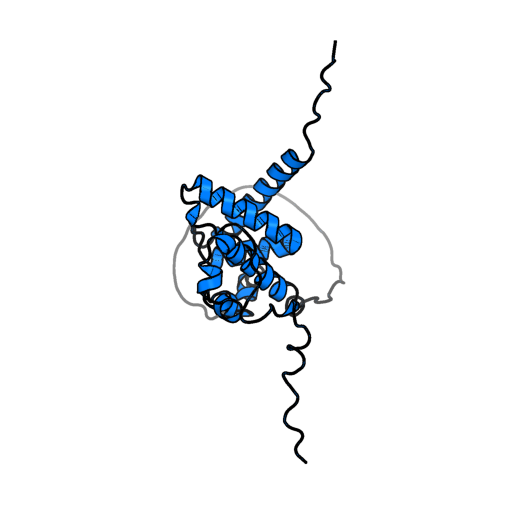00 30.45 117 ALA A CA 1
ATOM 874 C C . ALA A 1 117 ? 39.591 9.779 -34.440 1.00 30.45 117 ALA A C 1
ATOM 876 O O . ALA A 1 117 ? 40.814 9.723 -34.565 1.00 30.45 117 ALA A O 1
ATOM 877 N N . GLY A 1 118 ? 38.850 10.740 -35.006 1.00 26.19 118 GLY A N 1
ATOM 878 C CA . GLY A 1 118 ? 39.350 11.966 -35.644 1.00 26.19 118 GLY A CA 1
ATOM 879 C C . GLY A 1 118 ? 38.203 12.972 -35.887 1.00 26.19 118 GLY A C 1
ATOM 880 O O . GLY A 1 118 ? 37.070 12.525 -36.042 1.00 26.19 118 GLY A O 1
ATOM 881 N N . PRO A 1 119 ? 38.433 14.303 -35.836 1.00 33.94 119 PRO A N 1
ATOM 882 C CA . PRO A 1 119 ? 37.514 15.217 -35.146 1.00 33.94 119 PRO A CA 1
ATOM 883 C C . PRO A 1 119 ? 36.821 16.274 -36.032 1.00 33.94 119 PRO A C 1
ATOM 885 O O . PRO A 1 119 ? 37.246 16.530 -37.154 1.00 33.94 119 PRO A O 1
ATOM 888 N N . CYS A 1 120 ? 35.847 16.964 -35.416 1.00 20.00 120 CYS A N 1
ATOM 889 C CA . CYS A 1 120 ? 35.527 18.404 -35.512 1.00 20.00 120 CYS A CA 1
ATOM 890 C C . CYS A 1 120 ? 34.062 18.744 -35.880 1.00 20.00 120 CYS A C 1
ATOM 892 O O . CYS A 1 120 ? 33.593 18.429 -36.965 1.00 20.00 120 CYS A O 1
ATOM 894 N N . ALA A 1 121 ? 33.441 19.489 -34.956 1.00 22.88 121 ALA A N 1
ATOM 895 C CA . ALA A 1 121 ? 32.502 20.599 -35.150 1.00 22.88 121 ALA A CA 1
ATOM 896 C C . ALA A 1 121 ? 31.078 20.376 -35.715 1.00 22.88 121 ALA A C 1
ATOM 898 O O . ALA A 1 121 ? 30.873 20.142 -36.897 1.00 22.88 121 ALA A O 1
ATOM 899 N N . ASP A 1 122 ? 30.129 20.693 -34.824 1.00 22.20 122 ASP A N 1
ATOM 900 C CA . ASP A 1 122 ? 29.097 21.729 -35.003 1.00 22.20 122 ASP A CA 1
ATOM 901 C C . ASP A 1 122 ? 27.862 21.432 -35.877 1.00 22.20 122 ASP A C 1
ATOM 903 O O . ASP A 1 122 ? 27.974 21.156 -37.069 1.00 22.20 122 ASP A O 1
ATOM 907 N N . GLN A 1 123 ? 26.692 21.628 -35.238 1.00 26.44 123 GLN A N 1
ATOM 908 C CA . GLN A 1 123 ? 25.299 21.754 -35.729 1.00 26.44 123 GLN A CA 1
ATOM 909 C C . GLN A 1 123 ? 24.399 20.620 -35.202 1.00 26.44 123 GLN A C 1
ATOM 911 O O . GLN A 1 123 ? 24.375 19.518 -35.733 1.00 26.44 123 GLN A O 1
ATOM 916 N N . ALA A 1 124 ? 23.721 20.742 -34.057 1.00 21.53 124 ALA A N 1
ATOM 917 C CA . ALA A 1 124 ? 22.730 21.753 -33.666 1.00 21.53 124 ALA A CA 1
ATOM 918 C C . ALA A 1 124 ? 21.573 21.889 -34.680 1.00 21.53 124 ALA A C 1
ATOM 920 O O . ALA A 1 124 ? 21.679 22.602 -35.668 1.00 21.53 124 ALA A O 1
ATOM 921 N N . ALA A 1 125 ? 20.466 21.217 -34.342 1.00 21.67 125 ALA A N 1
ATOM 922 C CA . ALA A 1 125 ? 19.073 21.485 -34.707 1.00 21.67 125 ALA A CA 1
ATOM 923 C C . ALA A 1 125 ? 18.672 21.536 -36.197 1.00 21.67 125 ALA A C 1
ATOM 925 O O . ALA A 1 125 ? 19.030 22.449 -36.935 1.00 21.67 125 ALA A O 1
ATOM 926 N N . GLN A 1 126 ? 17.746 20.646 -36.575 1.00 26.05 126 GLN A N 1
ATOM 927 C CA . GLN A 1 126 ? 16.688 20.951 -37.542 1.00 26.05 126 GLN A CA 1
ATOM 928 C C . GLN A 1 126 ? 15.473 20.037 -37.345 1.00 26.05 126 GLN A C 1
ATOM 930 O O . GLN A 1 126 ? 15.587 18.862 -37.007 1.00 26.05 126 GLN A O 1
ATOM 935 N N . ALA A 1 127 ? 14.312 20.671 -37.470 1.00 21.48 127 ALA A N 1
ATOM 936 C CA . ALA A 1 127 ? 12.997 20.250 -37.026 1.00 21.48 127 ALA A CA 1
ATOM 937 C C . ALA A 1 127 ? 12.201 19.459 -38.085 1.00 21.48 127 ALA A C 1
ATOM 939 O O . ALA A 1 127 ? 12.540 19.456 -39.263 1.00 21.48 127 ALA A O 1
ATOM 940 N N . ALA A 1 128 ? 11.131 18.827 -37.592 1.00 24.47 128 ALA A N 1
ATOM 941 C CA . ALA A 1 128 ? 9.895 18.369 -38.239 1.00 24.47 128 ALA A CA 1
ATOM 942 C C . ALA A 1 128 ? 9.626 18.779 -39.707 1.00 24.47 128 ALA A C 1
ATOM 944 O O . ALA A 1 128 ? 9.657 19.967 -40.012 1.00 24.47 128 ALA A O 1
ATOM 945 N N . ASP A 1 129 ? 9.218 17.826 -40.568 1.00 21.73 129 ASP A N 1
ATOM 946 C CA . ASP A 1 129 ? 7.804 17.603 -40.960 1.00 21.73 129 ASP A CA 1
ATOM 947 C C . ASP A 1 129 ? 7.612 16.413 -41.956 1.00 21.73 129 ASP A C 1
ATOM 949 O O . ASP A 1 129 ? 8.535 16.033 -42.672 1.00 21.73 129 ASP A O 1
ATOM 953 N N . HIS A 1 130 ? 6.375 15.891 -42.010 1.00 22.30 130 HIS A N 1
ATOM 954 C CA . HIS A 1 130 ? 5.696 15.072 -43.046 1.00 22.30 130 HIS A CA 1
ATOM 955 C C . HIS A 1 130 ? 5.807 13.516 -43.177 1.00 22.30 130 HIS A C 1
ATOM 957 O O . HIS A 1 130 ? 6.719 12.948 -43.766 1.00 22.30 130 HIS A O 1
ATOM 963 N N . ALA A 1 131 ? 4.674 12.890 -42.798 1.00 24.02 131 ALA A N 1
ATOM 964 C CA . ALA A 1 131 ? 3.790 11.976 -43.561 1.00 24.02 131 ALA A CA 1
ATOM 965 C C . ALA A 1 131 ? 4.093 10.463 -43.773 1.00 24.02 131 ALA A C 1
ATOM 967 O O . ALA A 1 131 ? 4.973 10.058 -44.519 1.00 24.02 131 ALA A O 1
ATOM 968 N N . ALA A 1 132 ? 3.163 9.667 -43.216 1.00 27.05 132 ALA A N 1
ATOM 969 C CA . ALA A 1 132 ? 2.526 8.434 -43.713 1.00 27.05 132 ALA A CA 1
ATOM 970 C C . ALA A 1 132 ? 3.368 7.227 -44.196 1.00 27.05 132 ALA A C 1
ATOM 972 O O . ALA A 1 132 ? 4.028 7.251 -45.228 1.00 27.05 132 ALA A O 1
ATOM 973 N N . GLY A 1 133 ? 3.121 6.084 -43.540 1.00 26.95 133 GLY A N 1
ATOM 974 C CA . GLY A 1 133 ? 3.166 4.758 -44.165 1.00 26.95 133 GLY A CA 1
ATOM 975 C C . GLY A 1 133 ? 4.454 3.963 -43.968 1.00 26.95 133 GLY A C 1
ATOM 976 O O . GLY A 1 133 ? 5.330 3.963 -44.828 1.00 26.95 133 GLY A O 1
ATOM 977 N N . ARG A 1 134 ? 4.522 3.163 -42.896 1.00 33.94 134 ARG A N 1
ATOM 978 C CA . ARG A 1 134 ? 5.259 1.892 -42.925 1.00 33.94 134 ARG A CA 1
ATOM 979 C C . ARG A 1 134 ? 4.710 0.900 -41.902 1.00 33.94 134 ARG A C 1
ATOM 981 O O . ARG A 1 134 ? 4.579 1.195 -40.719 1.00 33.94 134 ARG A O 1
ATOM 988 N N . VAL A 1 135 ? 4.370 -0.274 -42.418 1.00 32.78 135 VAL A N 1
ATOM 989 C CA . VAL A 1 135 ? 3.972 -1.472 -41.684 1.00 32.78 135 VAL A CA 1
ATOM 990 C C . VAL A 1 135 ? 5.114 -1.909 -40.761 1.00 32.78 135 VAL A C 1
ATOM 992 O O . VAL A 1 135 ? 6.231 -2.126 -41.220 1.00 32.78 135 VAL A O 1
ATOM 995 N N . GLY A 1 136 ? 4.793 -2.024 -39.470 1.00 37.62 136 GLY A N 1
ATOM 996 C CA . GLY A 1 136 ? 5.370 -2.943 -38.484 1.00 37.62 136 GLY A CA 1
ATOM 997 C C . GLY A 1 136 ? 6.868 -3.235 -38.545 1.00 37.62 136 GLY A C 1
ATOM 998 O O . GLY A 1 136 ? 7.254 -4.368 -38.820 1.00 37.62 136 GLY A O 1
ATOM 999 N N . ALA A 1 137 ? 7.704 -2.278 -38.143 1.00 34.31 137 ALA A N 1
ATOM 1000 C CA . ALA A 1 137 ? 8.928 -2.648 -37.442 1.00 34.31 137 ALA A CA 1
ATOM 1001 C C . ALA A 1 137 ? 8.513 -3.063 -36.024 1.00 34.31 137 ALA A C 1
ATOM 1003 O O . ALA A 1 137 ? 7.957 -2.249 -35.285 1.00 34.31 137 ALA A O 1
ATOM 1004 N N . ARG A 1 138 ? 8.721 -4.335 -35.656 1.00 35.47 138 ARG A N 1
ATOM 1005 C CA . ARG A 1 138 ? 8.633 -4.764 -34.255 1.00 35.47 138 ARG A CA 1
ATOM 1006 C C . ARG A 1 138 ? 9.557 -3.851 -33.456 1.00 35.47 138 ARG A C 1
ATOM 1008 O O . ARG A 1 138 ? 10.773 -3.947 -33.602 1.00 35.47 138 ARG A O 1
ATOM 1015 N N . ALA A 1 139 ? 8.977 -2.971 -32.644 1.00 37.88 139 ALA A N 1
ATOM 1016 C CA . ALA A 1 139 ? 9.719 -2.336 -31.575 1.00 37.88 139 ALA A CA 1
ATOM 1017 C C . ALA A 1 139 ? 10.323 -3.477 -30.754 1.00 37.88 139 ALA A C 1
ATOM 1019 O O . ALA A 1 139 ? 9.592 -4.328 -30.240 1.00 37.88 139 ALA A O 1
ATOM 1020 N N . ALA A 1 140 ? 11.653 -3.540 -30.696 1.00 42.44 140 ALA A N 1
ATOM 1021 C CA . ALA A 1 140 ? 12.303 -4.180 -29.571 1.00 42.44 140 ALA A CA 1
ATOM 1022 C C . ALA A 1 140 ? 11.695 -3.498 -28.344 1.00 42.44 140 ALA A C 1
ATOM 1024 O O . ALA A 1 140 ? 11.842 -2.285 -28.194 1.00 42.44 140 ALA A O 1
ATOM 1025 N N . GLY A 1 141 ? 10.865 -4.237 -27.602 1.00 36.44 141 GLY A N 1
ATOM 1026 C CA . GLY A 1 141 ? 10.170 -3.702 -26.442 1.00 36.44 141 GLY A CA 1
ATOM 1027 C C . GLY A 1 141 ? 11.187 -3.009 -25.551 1.00 36.44 141 GLY A C 1
ATOM 1028 O O . GLY A 1 141 ? 12.283 -3.533 -25.348 1.00 36.44 141 GLY A O 1
ATOM 1029 N N . ASP A 1 142 ? 10.842 -1.814 -25.086 1.00 40.09 142 ASP A N 1
ATOM 1030 C CA . ASP A 1 142 ? 11.626 -1.113 -24.083 1.00 40.09 142 ASP A CA 1
ATOM 1031 C C . ASP A 1 142 ? 11.953 -2.108 -22.948 1.00 40.09 142 ASP A C 1
ATOM 1033 O O . ASP A 1 142 ? 11.038 -2.775 -22.464 1.00 40.09 142 ASP A O 1
ATOM 1037 N N . PRO A 1 143 ? 13.208 -2.290 -22.509 1.00 43.75 143 PRO A N 1
ATOM 1038 C CA . PRO A 1 143 ? 13.491 -3.103 -21.329 1.00 43.75 143 PRO A CA 1
ATOM 1039 C C . PRO A 1 143 ? 12.762 -2.590 -20.065 1.00 43.75 143 PRO A C 1
ATOM 1041 O O . PRO A 1 143 ? 12.579 -3.356 -19.117 1.00 43.75 143 PRO A O 1
ATOM 1044 N N . ALA A 1 144 ? 12.243 -1.355 -20.050 1.00 42.25 144 ALA A N 1
ATOM 1045 C CA . ALA A 1 144 ? 11.277 -0.903 -19.040 1.00 42.25 144 ALA A CA 1
ATOM 1046 C C . ALA A 1 144 ? 9.873 -1.538 -19.192 1.00 42.25 144 ALA A C 1
ATOM 1048 O O . ALA A 1 144 ? 9.172 -1.720 -18.194 1.00 42.25 144 ALA A O 1
ATOM 1049 N N . ALA A 1 145 ? 9.476 -1.974 -20.396 1.00 42.50 145 ALA A N 1
ATOM 1050 C CA . ALA A 1 145 ? 8.297 -2.821 -20.607 1.00 42.50 145 ALA A CA 1
ATOM 1051 C C . ALA A 1 145 ? 8.468 -4.207 -19.957 1.00 42.50 145 ALA A C 1
ATOM 1053 O O . ALA A 1 145 ? 7.482 -4.778 -19.499 1.00 42.50 145 ALA A O 1
ATOM 1054 N N . SER A 1 146 ? 9.708 -4.698 -19.789 1.00 53.50 146 SER A N 1
ATOM 1055 C CA . SER A 1 146 ? 10.023 -5.852 -18.922 1.00 53.50 146 SER A CA 1
ATOM 1056 C C . SER A 1 146 ? 10.116 -5.522 -17.416 1.00 53.50 146 SER A C 1
ATOM 1058 O O . SER A 1 146 ? 10.554 -6.355 -16.628 1.00 53.50 146 SER A O 1
ATOM 1060 N N . GLY A 1 147 ? 9.691 -4.322 -17.000 1.00 84.00 147 GLY A N 1
ATOM 1061 C CA . GLY A 1 147 ? 9.619 -3.869 -15.607 1.00 84.00 147 GLY A CA 1
ATOM 1062 C C . GLY A 1 147 ? 8.239 -4.069 -14.965 1.00 84.00 147 GLY A C 1
ATOM 1063 O O . GLY A 1 147 ? 7.597 -5.108 -15.120 1.00 84.00 147 GLY A O 1
ATOM 1064 N N . PHE A 1 148 ? 7.750 -3.062 -14.235 1.00 92.12 148 PHE A N 1
ATOM 1065 C CA . PHE A 1 148 ? 6.463 -3.128 -13.530 1.00 92.12 148 PHE A CA 1
ATOM 1066 C C . PHE A 1 148 ? 5.268 -3.432 -14.456 1.00 92.12 148 PHE A C 1
ATOM 1068 O O . PHE A 1 148 ? 4.321 -4.088 -14.028 1.00 92.12 148 PHE A O 1
ATOM 1075 N N . ALA A 1 149 ? 5.314 -3.005 -15.725 1.00 90.94 149 ALA A N 1
ATOM 1076 C CA . ALA A 1 149 ? 4.276 -3.302 -16.714 1.00 90.94 149 ALA A CA 1
ATOM 1077 C C . ALA A 1 149 ? 4.111 -4.816 -16.947 1.00 90.94 149 ALA A C 1
ATOM 1079 O O . ALA A 1 149 ? 3.021 -5.343 -16.734 1.00 90.94 149 ALA A O 1
ATOM 1080 N N . ALA A 1 150 ? 5.196 -5.530 -17.262 1.00 91.06 150 ALA A N 1
ATOM 1081 C CA . ALA A 1 150 ? 5.174 -6.987 -17.395 1.00 91.06 150 ALA A CA 1
ATOM 1082 C C . ALA A 1 150 ? 4.792 -7.705 -16.089 1.00 91.06 150 ALA A C 1
ATOM 1084 O O . ALA A 1 150 ? 4.198 -8.783 -16.122 1.00 91.06 150 ALA A O 1
ATOM 1085 N N . PHE A 1 151 ? 5.135 -7.134 -14.929 1.00 93.88 151 PHE A N 1
ATOM 1086 C CA . PHE A 1 151 ? 4.732 -7.679 -13.630 1.00 93.88 151 PHE A CA 1
ATOM 1087 C C . PHE A 1 151 ? 3.207 -7.642 -13.441 1.00 93.88 151 PHE A C 1
ATOM 1089 O O . PHE A 1 151 ? 2.602 -8.668 -13.135 1.00 93.88 151 PHE A O 1
ATOM 1096 N N . VAL A 1 152 ? 2.557 -6.499 -13.675 1.00 93.50 152 VAL A N 1
ATOM 1097 C CA . VAL A 1 152 ? 1.093 -6.395 -13.520 1.00 93.50 152 VAL A CA 1
ATOM 1098 C C . VAL A 1 152 ? 0.308 -7.084 -14.634 1.00 93.50 152 VAL A C 1
ATOM 1100 O O . VAL A 1 152 ? -0.831 -7.474 -14.403 1.00 93.50 152 VAL A O 1
ATOM 1103 N N . GLU A 1 153 ? 0.896 -7.272 -15.819 1.00 92.56 153 GLU A N 1
ATOM 1104 C CA . GLU A 1 153 ? 0.308 -8.110 -16.875 1.00 92.56 153 GLU A CA 1
ATOM 1105 C C . GLU A 1 153 ? 0.258 -9.590 -16.476 1.00 92.56 153 GLU A C 1
ATOM 1107 O O . GLU A 1 153 ? -0.717 -10.274 -16.786 1.00 92.56 153 GLU A O 1
ATOM 1112 N N . ARG A 1 154 ? 1.273 -10.081 -15.751 1.00 94.00 154 ARG A N 1
ATOM 1113 C CA . ARG A 1 154 ? 1.293 -11.445 -15.194 1.00 94.00 154 ARG A CA 1
ATOM 1114 C C . ARG A 1 154 ? 0.406 -11.611 -13.964 1.00 94.00 154 ARG A C 1
ATOM 1116 O O . ARG A 1 154 ? -0.060 -12.719 -13.711 1.00 94.00 154 ARG A O 1
ATOM 1123 N N . HIS A 1 155 ? 0.181 -10.530 -13.222 1.00 95.06 155 HIS A N 1
ATOM 1124 C CA . HIS A 1 155 ? -0.573 -10.524 -11.968 1.00 95.06 155 HIS A CA 1
ATOM 1125 C C . HIS A 1 155 ? -1.711 -9.487 -11.988 1.00 95.06 155 HIS A C 1
ATOM 1127 O O . HIS A 1 155 ? -1.726 -8.562 -11.163 1.00 95.06 155 HIS A O 1
ATOM 1133 N N . PRO A 1 156 ? -2.673 -9.590 -12.931 1.00 95.75 156 PRO A N 1
ATOM 1134 C CA . PRO A 1 156 ? -3.744 -8.605 -13.087 1.00 95.75 156 PRO A CA 1
ATOM 1135 C C . PRO A 1 156 ? -4.658 -8.513 -11.857 1.00 95.75 156 PRO A C 1
ATOM 1137 O O . PRO A 1 156 ? -5.273 -7.473 -11.623 1.00 95.75 156 PRO A O 1
ATOM 1140 N N . GLU A 1 157 ? -4.721 -9.559 -11.031 1.00 95.56 157 GLU A N 1
ATOM 1141 C CA . GLU A 1 157 ? -5.432 -9.571 -9.754 1.00 95.56 157 GLU A CA 1
ATOM 1142 C C . GLU A 1 157 ? -4.947 -8.485 -8.789 1.00 95.56 157 GLU A C 1
ATOM 1144 O O . GLU A 1 157 ? -5.751 -7.962 -8.018 1.00 95.56 157 GLU A O 1
ATOM 1149 N N . LEU A 1 158 ? -3.669 -8.089 -8.858 1.00 96.75 158 LEU A N 1
ATOM 1150 C CA . LEU A 1 158 ? -3.123 -7.038 -8.000 1.00 96.75 158 LEU A CA 1
ATOM 1151 C C . LEU A 1 158 ? -3.732 -5.671 -8.320 1.00 96.75 158 LEU A C 1
ATOM 1153 O O . LEU A 1 158 ? -3.832 -4.832 -7.429 1.00 96.75 158 LEU A O 1
ATOM 1157 N N . LEU A 1 159 ? -4.196 -5.441 -9.554 1.00 96.31 159 LEU A N 1
ATOM 1158 C CA . LEU A 1 159 ? -4.864 -4.195 -9.948 1.00 96.31 159 LEU A CA 1
ATOM 1159 C C . LEU A 1 159 ? -6.293 -4.085 -9.386 1.00 96.31 159 LEU A C 1
ATOM 1161 O O . LEU A 1 159 ? -6.829 -2.975 -9.305 1.00 96.31 159 LEU A O 1
ATOM 1165 N N . ASP A 1 160 ? -6.904 -5.195 -8.961 1.00 95.50 160 ASP A N 1
ATOM 1166 C CA . ASP A 1 160 ? -8.220 -5.183 -8.328 1.00 95.50 160 ASP A CA 1
ATOM 1167 C C . ASP A 1 160 ? -8.110 -4.854 -6.834 1.00 95.50 160 ASP A C 1
ATOM 1169 O O . ASP A 1 160 ? -7.731 -5.677 -6.001 1.00 95.50 160 ASP A O 1
ATOM 1173 N N . LYS A 1 161 ? -8.555 -3.651 -6.456 1.00 93.06 161 LYS A N 1
ATOM 1174 C CA . LYS A 1 161 ? -8.595 -3.199 -5.054 1.00 93.06 161 LYS A CA 1
ATOM 1175 C C . LYS A 1 161 ? -9.422 -4.114 -4.145 1.00 93.06 161 LYS A C 1
ATOM 1177 O O . LYS A 1 161 ? -9.273 -4.060 -2.925 1.00 93.06 161 LYS A O 1
ATOM 1182 N N . ARG A 1 162 ? -10.320 -4.921 -4.717 1.00 95.94 162 ARG A N 1
ATOM 1183 C CA . ARG A 1 162 ? -11.186 -5.855 -3.989 1.00 95.94 162 ARG A CA 1
ATOM 1184 C C . ARG A 1 162 ? -10.470 -7.152 -3.619 1.00 95.94 162 ARG A C 1
ATOM 1186 O O . ARG A 1 162 ? -11.044 -7.925 -2.856 1.00 95.94 162 ARG A O 1
ATOM 1193 N N . LEU A 1 163 ? -9.239 -7.377 -4.089 1.00 96.19 163 LEU A N 1
ATOM 1194 C CA . LEU A 1 163 ? -8.453 -8.577 -3.794 1.00 96.19 163 LEU A CA 1
ATOM 1195 C C . LEU A 1 163 ? -8.343 -8.851 -2.286 1.00 96.19 163 LEU A C 1
ATOM 1197 O O . LEU A 1 163 ? -8.519 -9.991 -1.859 1.00 96.19 163 LEU A O 1
ATOM 1201 N N . LEU A 1 164 ? -8.154 -7.808 -1.467 1.00 96.50 164 LEU A N 1
ATOM 1202 C CA . LEU A 1 164 ? -8.087 -7.949 -0.005 1.00 96.50 164 LEU A CA 1
ATOM 1203 C C . LEU A 1 164 ? -9.361 -8.545 0.611 1.00 96.50 164 LEU A C 1
ATOM 1205 O O . LEU A 1 164 ? -9.285 -9.165 1.667 1.00 96.50 164 LEU A O 1
ATOM 1209 N N . GLY A 1 165 ? -10.513 -8.434 -0.059 1.00 97.12 165 GLY A N 1
ATOM 1210 C CA . GLY A 1 165 ? -11.771 -9.047 0.374 1.00 97.12 165 GLY A CA 1
ATOM 1211 C C . GLY A 1 165 ? -11.774 -10.579 0.344 1.00 97.12 165 GLY A C 1
ATOM 1212 O O . GLY A 1 165 ? -12.707 -11.184 0.860 1.00 97.12 165 GLY A O 1
ATOM 1213 N N . ARG A 1 166 ? -10.747 -11.219 -0.236 1.00 97.19 166 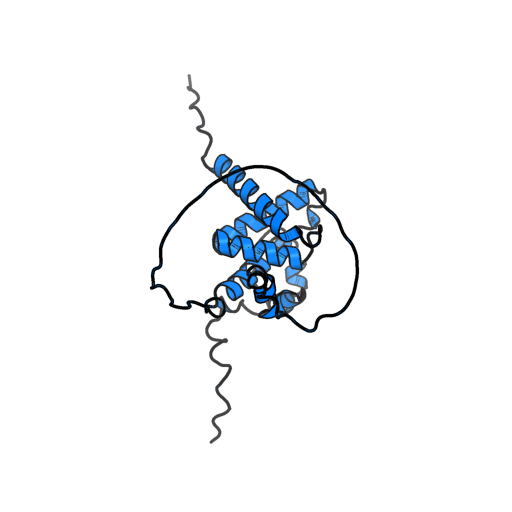ARG A N 1
ATOM 1214 C CA . ARG A 1 166 ? -10.531 -12.673 -0.129 1.00 97.19 166 ARG A CA 1
ATOM 1215 C C . ARG A 1 166 ? -9.930 -13.082 1.219 1.00 97.19 166 ARG A C 1
ATOM 1217 O O . ARG A 1 166 ? -10.140 -14.207 1.656 1.00 97.19 166 ARG A O 1
ATOM 1224 N N . PHE A 1 167 ? -9.199 -12.170 1.859 1.00 97.62 167 PHE A N 1
ATOM 1225 C CA . PHE A 1 167 ? -8.427 -12.417 3.080 1.00 97.62 167 PHE A CA 1
ATOM 1226 C C . PHE A 1 167 ? -9.064 -11.759 4.307 1.00 97.62 167 PHE A C 1
ATOM 1228 O O . PHE A 1 167 ? -8.985 -12.299 5.408 1.00 97.62 167 PHE A O 1
ATOM 1235 N N . TYR A 1 168 ? -9.749 -10.629 4.110 1.00 98.12 168 TYR A N 1
ATOM 1236 C CA . TYR A 1 168 ? -10.347 -9.836 5.176 1.00 98.12 168 TYR A CA 1
ATOM 1237 C C . TYR A 1 168 ? -11.852 -9.649 5.017 1.00 98.12 168 TYR A C 1
ATOM 1239 O O . TYR A 1 168 ? -12.352 -9.322 3.936 1.00 98.12 168 TYR A O 1
ATOM 1247 N N . ARG A 1 169 ? -12.575 -9.702 6.137 1.00 98.06 169 ARG A N 1
ATOM 1248 C CA . ARG A 1 169 ? -13.922 -9.131 6.239 1.00 98.06 169 ARG A CA 1
ATOM 1249 C C . ARG A 1 169 ? -13.855 -7.611 6.118 1.00 98.06 169 ARG A C 1
ATOM 1251 O O . ARG A 1 169 ? -12.962 -6.958 6.657 1.00 98.06 169 ARG A O 1
ATOM 1258 N N . SER A 1 170 ? -14.880 -7.014 5.508 1.00 97.44 170 SER A N 1
ATOM 1259 C CA . SER A 1 170 ? -14.997 -5.550 5.435 1.00 97.44 170 SER A CA 1
ATOM 1260 C C . SER A 1 170 ? -15.049 -4.896 6.820 1.00 97.44 170 SER A C 1
ATOM 1262 O O . SER A 1 170 ? -14.479 -3.826 7.002 1.00 97.44 170 SER A O 1
ATOM 1264 N N . ALA A 1 171 ? -15.680 -5.548 7.805 1.00 97.81 171 ALA A N 1
ATOM 1265 C CA . ALA A 1 171 ? -15.730 -5.066 9.188 1.00 97.81 171 ALA A CA 1
ATOM 1266 C C . ALA A 1 171 ? -14.335 -4.992 9.835 1.00 97.81 171 ALA A C 1
ATOM 1268 O O . ALA A 1 171 ? -14.046 -4.050 10.568 1.00 97.81 171 ALA A O 1
ATOM 1269 N N . THR A 1 172 ? -13.461 -5.945 9.511 1.00 97.75 172 THR A N 1
ATOM 1270 C CA . THR A 1 172 ? -12.098 -6.029 10.046 1.00 97.75 172 THR A CA 1
ATOM 1271 C C . THR A 1 172 ? -11.231 -4.901 9.503 1.00 97.75 172 THR A C 1
ATOM 1273 O O . THR A 1 172 ? -10.592 -4.199 10.281 1.00 97.75 172 THR A O 1
ATOM 1276 N N . LEU A 1 173 ? -11.294 -4.627 8.195 1.00 97.31 173 LEU A N 1
ATOM 1277 C CA . LEU A 1 173 ? -10.603 -3.468 7.612 1.00 97.31 173 LEU A CA 1
ATOM 1278 C C . LEU A 1 173 ? -11.216 -2.126 8.047 1.00 97.31 173 LEU A C 1
ATOM 1280 O O . LEU A 1 173 ? -10.511 -1.128 8.131 1.00 97.31 173 LEU A O 1
ATOM 1284 N N . ALA A 1 174 ? -12.513 -2.073 8.355 1.00 96.81 174 ALA A N 1
ATOM 1285 C CA . ALA A 1 174 ? -13.150 -0.853 8.853 1.00 96.81 174 ALA A CA 1
ATOM 1286 C C . ALA A 1 174 ? -12.797 -0.529 10.319 1.00 96.81 174 ALA A C 1
ATOM 1288 O O . ALA A 1 174 ? -13.033 0.598 10.766 1.00 96.81 174 ALA A O 1
ATOM 1289 N N . ALA A 1 175 ? -12.244 -1.483 11.074 1.00 97.19 175 ALA A N 1
ATOM 1290 C CA . ALA A 1 175 ? -11.934 -1.299 12.485 1.00 97.19 175 ALA A CA 1
ATOM 1291 C C . ALA A 1 175 ? -10.839 -0.226 12.696 1.00 97.19 175 ALA A C 1
ATOM 1293 O O . ALA A 1 175 ? -9.842 -0.204 11.966 1.00 97.19 175 ALA A O 1
ATOM 1294 N N . PRO A 1 176 ? -10.953 0.644 13.722 1.00 97.31 176 PRO A N 1
ATOM 1295 C CA . PRO A 1 176 ? -9.945 1.668 14.015 1.00 97.31 176 PRO A CA 1
ATOM 1296 C C . PRO A 1 176 ? -8.520 1.115 14.162 1.00 97.31 176 PRO A C 1
ATOM 1298 O O . PRO A 1 176 ? -7.563 1.740 13.707 1.00 97.31 176 PRO A O 1
ATOM 1301 N N . GLN A 1 177 ? -8.385 -0.076 14.745 1.00 96.69 177 GLN A N 1
ATOM 1302 C CA . GLN A 1 177 ? -7.116 -0.766 14.958 1.00 96.69 177 GLN A CA 1
ATOM 1303 C C . GLN A 1 177 ? -6.436 -1.134 13.634 1.00 96.69 177 GLN A C 1
ATOM 1305 O O . GLN A 1 177 ? -5.224 -0.982 13.518 1.00 96.69 177 GLN A O 1
ATOM 1310 N N . ALA A 1 178 ? -7.196 -1.532 12.608 1.00 97.62 178 ALA A N 1
ATOM 1311 C CA . ALA A 1 178 ? -6.638 -1.861 11.295 1.00 97.62 178 ALA A CA 1
ATOM 1312 C C . ALA A 1 178 ? -6.067 -0.619 10.585 1.00 97.62 178 ALA A C 1
ATOM 1314 O O . ALA A 1 178 ? -5.132 -0.699 9.780 1.00 97.62 178 ALA A O 1
ATOM 1315 N N . ARG A 1 179 ? -6.602 0.568 10.900 1.00 96.62 179 ARG A N 1
ATOM 1316 C CA . ARG A 1 179 ? -6.111 1.837 10.350 1.00 96.62 179 ARG A CA 1
ATOM 1317 C C . ARG A 1 179 ? -4.784 2.268 10.968 1.00 96.62 179 ARG A C 1
ATOM 1319 O O . ARG A 1 179 ? -3.963 2.849 10.258 1.00 96.62 179 ARG A O 1
ATOM 1326 N N . THR A 1 180 ? -4.578 2.012 12.259 1.00 96.19 180 THR A N 1
ATOM 1327 C CA . THR A 1 180 ? -3.401 2.480 13.012 1.00 96.19 180 THR A CA 1
ATOM 1328 C C . THR A 1 180 ? -2.325 1.416 13.210 1.00 96.19 180 THR A C 1
ATOM 1330 O O . THR A 1 180 ? -1.174 1.779 13.439 1.00 96.19 180 THR A O 1
ATOM 1333 N N . GLY A 1 181 ? -2.665 0.135 13.075 1.00 96.19 181 GLY A N 1
ATOM 1334 C CA . GLY A 1 181 ? -1.755 -0.991 13.247 1.00 96.19 181 GLY A CA 1
ATOM 1335 C C . GLY A 1 181 ? -2.024 -2.138 12.276 1.00 96.19 181 GLY A C 1
ATOM 1336 O O . GLY A 1 181 ? -2.790 -2.002 11.318 1.00 96.19 181 GLY A O 1
ATOM 1337 N N . TRP A 1 182 ? -1.341 -3.255 12.519 1.00 97.56 182 TRP A N 1
ATOM 1338 C CA . TRP A 1 182 ? -1.534 -4.510 11.799 1.00 97.56 182 TRP A CA 1
ATOM 1339 C C . TRP A 1 182 ? -2.621 -5.351 12.467 1.00 97.56 182 TRP A C 1
ATOM 1341 O O . TRP A 1 182 ? -2.618 -5.512 13.687 1.00 97.56 182 TRP A O 1
ATOM 1351 N N . VAL A 1 183 ? -3.526 -5.890 11.658 1.00 98.06 183 VAL A N 1
ATOM 1352 C CA . VAL A 1 183 ? -4.525 -6.888 12.045 1.00 98.06 183 VAL A CA 1
ATOM 1353 C C . VAL A 1 183 ? -4.389 -8.041 11.060 1.00 98.06 183 VAL A C 1
ATOM 1355 O O . VAL A 1 183 ? -4.309 -7.789 9.863 1.00 98.06 183 VAL A O 1
ATOM 1358 N N . GLU A 1 184 ? -4.346 -9.279 11.552 1.00 96.69 184 GLU A N 1
ATOM 1359 C CA . GLU A 1 184 ? -4.217 -10.469 10.701 1.00 96.69 184 GLU A CA 1
ATOM 1360 C C . GLU A 1 184 ? -5.468 -10.704 9.826 1.00 96.69 184 GLU A C 1
ATOM 1362 O O . GLU A 1 184 ? -6.580 -10.343 10.238 1.00 96.69 184 GLU A O 1
ATOM 1367 N N . PRO A 1 185 ? -5.318 -11.343 8.648 1.00 96.75 185 PRO A N 1
ATOM 1368 C CA . PRO A 1 185 ? -6.437 -11.822 7.842 1.00 96.75 185 PRO A CA 1
ATOM 1369 C C . PRO A 1 185 ? -7.392 -12.733 8.621 1.00 96.75 185 PRO A C 1
ATOM 1371 O O . PRO A 1 185 ? -6.968 -13.629 9.348 1.00 96.75 185 PRO A O 1
ATOM 1374 N N . ASP A 1 186 ? -8.697 -12.541 8.437 1.00 96.69 186 ASP A N 1
ATOM 1375 C CA . ASP A 1 186 ? -9.740 -13.208 9.223 1.00 96.69 186 ASP A CA 1
ATOM 1376 C C . ASP A 1 186 ? -10.767 -14.000 8.390 1.00 96.69 186 ASP A C 1
ATOM 1378 O O . ASP A 1 186 ? -11.727 -14.533 8.961 1.00 96.69 186 ASP A O 1
ATOM 1382 N N . LEU A 1 187 ? -10.585 -14.076 7.064 1.00 96.69 187 LEU A N 1
ATOM 1383 C CA . LEU A 1 187 ? -11.308 -14.981 6.154 1.00 96.69 187 LEU A CA 1
ATOM 1384 C C . LEU A 1 187 ? -10.428 -16.129 5.655 1.00 96.69 187 LEU A C 1
ATOM 1386 O O . LEU A 1 187 ? -10.865 -17.279 5.637 1.00 96.69 187 LEU A O 1
ATOM 1390 N N . ALA A 1 188 ? -9.205 -15.814 5.238 1.00 95.19 188 ALA A N 1
ATOM 1391 C CA . ALA A 1 188 ? -8.221 -16.777 4.769 1.00 95.19 188 ALA A CA 1
ATOM 1392 C C . ALA A 1 188 ? -6.814 -16.229 5.044 1.00 95.19 188 ALA A C 1
ATOM 1394 O O . ALA A 1 188 ? -6.620 -15.018 4.906 1.00 95.19 188 ALA A O 1
ATOM 1395 N N . PRO A 1 189 ? -5.843 -17.086 5.405 1.00 94.88 189 PRO A N 1
ATOM 1396 C CA . PRO A 1 189 ? -4.453 -16.668 5.526 1.00 94.88 189 PRO A CA 1
ATOM 1397 C C . PRO A 1 189 ? -3.909 -16.239 4.158 1.00 94.88 189 PRO A C 1
ATOM 1399 O O . PRO A 1 189 ? -4.443 -16.621 3.110 1.00 94.88 189 PRO A O 1
ATOM 1402 N N . PHE A 1 190 ? -2.827 -15.466 4.150 1.00 92.81 190 PHE A N 1
ATOM 1403 C CA . PHE A 1 190 ? -2.124 -15.201 2.900 1.00 92.81 190 PHE A CA 1
ATOM 1404 C C . PHE A 1 190 ? -1.486 -16.479 2.327 1.00 92.81 190 PHE A C 1
ATOM 1406 O O . PHE A 1 190 ? -1.184 -17.401 3.086 1.00 92.81 190 PHE A O 1
ATOM 1413 N N . PRO A 1 191 ? -1.221 -16.547 1.008 1.00 87.50 191 PRO A N 1
ATOM 1414 C CA . PRO A 1 191 ? -0.730 -17.772 0.366 1.00 87.50 191 PRO A CA 1
ATOM 1415 C C . PRO A 1 191 ? 0.574 -18.327 0.970 1.00 87.50 191 PRO A C 1
ATOM 1417 O O . PRO A 1 191 ? 0.712 -19.529 1.169 1.00 87.50 191 PRO A O 1
ATOM 1420 N N . TRP A 1 192 ? 1.497 -17.458 1.396 1.00 86.50 192 TRP A N 1
ATOM 1421 C CA . TRP A 1 192 ? 2.747 -17.871 2.056 1.00 86.50 192 TRP A CA 1
ATOM 1422 C C . TRP A 1 192 ? 2.576 -18.321 3.516 1.00 86.50 192 TRP A C 1
ATOM 1424 O O . TRP A 1 192 ? 3.503 -18.888 4.091 1.00 86.50 192 TRP A O 1
ATOM 1434 N N . GLN A 1 193 ? 1.421 -18.058 4.131 1.00 83.69 193 GLN A N 1
ATOM 1435 C CA . GLN A 1 193 ? 1.085 -18.517 5.481 1.00 83.69 193 GLN A CA 1
ATOM 1436 C C . GLN A 1 193 ? 0.425 -19.913 5.465 1.00 83.69 193 GLN A C 1
ATOM 1438 O O . GLN A 1 193 ? 0.354 -20.553 6.512 1.00 83.69 193 GLN A O 1
ATOM 1443 N N . ASP A 1 194 ? -0.017 -20.408 4.300 1.00 71.81 194 ASP A N 1
ATOM 1444 C CA . ASP A 1 194 ? -0.591 -21.751 4.113 1.00 71.81 194 ASP A CA 1
ATOM 1445 C C . ASP A 1 194 ? -0.012 -22.451 2.858 1.00 71.81 194 ASP A C 1
ATOM 1447 O O . ASP A 1 194 ? -0.722 -22.672 1.870 1.00 71.81 194 ASP A O 1
ATOM 1451 N N . PRO A 1 195 ? 1.272 -22.870 2.879 1.00 61.41 195 PRO A N 1
ATOM 1452 C CA . PRO A 1 195 ? 1.903 -23.575 1.753 1.00 61.41 195 PRO A CA 1
ATOM 1453 C C . PRO A 1 195 ? 1.272 -24.955 1.470 1.00 61.41 195 PRO A C 1
ATOM 14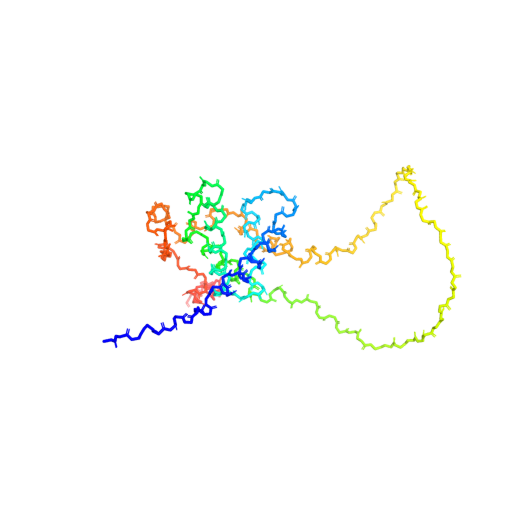55 O O . PRO A 1 195 ? 1.602 -25.620 0.485 1.00 61.41 195 PRO A O 1
ATOM 1458 N N . GLY A 1 196 ? 0.372 -25.424 2.345 1.00 56.00 196 GLY A N 1
ATOM 1459 C CA . GLY A 1 196 ? -0.354 -26.680 2.202 1.00 56.00 196 GLY A CA 1
ATOM 1460 C C . GLY A 1 196 ? -1.517 -26.609 1.213 1.00 56.00 196 GLY A C 1
ATOM 1461 O O . GLY A 1 196 ? -1.848 -27.633 0.624 1.00 56.00 196 GLY A O 1
ATOM 1462 N N . ARG A 1 197 ? -2.110 -25.429 0.986 1.00 54.53 197 ARG A N 1
ATOM 1463 C CA . ARG A 1 197 ? -3.273 -25.251 0.098 1.00 54.53 197 ARG A CA 1
ATOM 1464 C C . ARG A 1 197 ? -2.899 -25.063 -1.379 1.00 54.53 197 ARG A C 1
ATOM 1466 O O . ARG A 1 197 ? -3.697 -25.415 -2.242 1.00 54.53 197 ARG A O 1
ATOM 1473 N N . GLU A 1 198 ? -1.689 -24.588 -1.682 1.00 49.69 198 GLU A N 1
ATOM 1474 C CA . GLU A 1 198 ? -1.202 -24.410 -3.065 1.00 49.69 198 GLU A CA 1
ATOM 1475 C C . GLU A 1 198 ? -0.884 -25.739 -3.779 1.00 49.69 198 GLU A C 1
ATOM 1477 O O . GLU A 1 198 ? -0.988 -25.823 -4.999 1.00 49.69 198 GLU A O 1
ATOM 1482 N N . ARG A 1 199 ? -0.550 -26.810 -3.040 1.00 49.56 199 ARG A N 1
ATOM 1483 C CA . ARG A 1 199 ? -0.199 -28.125 -3.625 1.00 49.56 199 ARG A CA 1
ATOM 1484 C C . ARG A 1 199 ? -1.392 -29.043 -3.903 1.00 49.56 199 ARG A C 1
ATOM 1486 O O . ARG A 1 199 ? -1.223 -30.063 -4.560 1.00 49.56 199 ARG A O 1
ATOM 1493 N N . THR A 1 200 ? -2.583 -28.709 -3.415 1.00 45.09 200 THR A N 1
ATOM 1494 C CA . THR A 1 200 ? -3.755 -29.610 -3.421 1.00 45.09 200 THR A CA 1
ATOM 1495 C C . THR A 1 200 ? -4.786 -29.234 -4.492 1.00 45.09 200 THR A C 1
ATOM 1497 O O . THR A 1 200 ? -5.968 -29.534 -4.352 1.00 45.09 200 THR A O 1
ATOM 1500 N N . GLY A 1 201 ? -4.345 -28.545 -5.551 1.00 47.66 201 GLY A N 1
ATOM 1501 C CA . GLY A 1 201 ? -5.163 -28.194 -6.717 1.00 47.66 201 GLY A CA 1
ATOM 1502 C C . GLY A 1 201 ? -5.222 -29.265 -7.814 1.00 47.66 201 GLY A C 1
ATOM 1503 O O . GLY A 1 201 ? -6.033 -29.126 -8.724 1.00 47.66 201 GLY A O 1
ATOM 1504 N N . ASP A 1 202 ? -4.418 -30.331 -7.727 1.00 45.31 202 ASP A N 1
ATOM 1505 C CA . ASP A 1 202 ? -4.475 -31.473 -8.650 1.00 45.31 202 ASP A CA 1
ATOM 1506 C C . ASP A 1 202 ? -4.389 -32.802 -7.887 1.00 45.31 202 ASP A C 1
ATOM 1508 O O . ASP A 1 202 ? -3.357 -33.459 -7.790 1.00 45.31 202 ASP A O 1
ATOM 1512 N N . ALA A 1 203 ? -5.504 -33.174 -7.273 1.00 49.41 203 ALA A N 1
ATOM 1513 C CA . ALA A 1 203 ? -5.830 -34.568 -7.027 1.00 49.41 203 ALA A CA 1
ATOM 1514 C C . ALA A 1 203 ? -7.328 -34.695 -7.292 1.00 49.41 203 ALA A C 1
ATOM 1516 O O . ALA A 1 203 ? -8.161 -34.501 -6.405 1.00 49.41 203 ALA A O 1
ATOM 1517 N N . GLY A 1 204 ? -7.665 -34.935 -8.563 1.00 45.06 204 GLY A N 1
ATOM 1518 C CA . GLY A 1 204 ? -9.005 -35.359 -8.955 1.00 45.06 204 GLY A CA 1
ATOM 1519 C C . GLY A 1 204 ? -9.464 -36.570 -8.129 1.00 45.06 204 GLY A C 1
ATOM 1520 O O . GLY A 1 204 ? -8.637 -37.270 -7.537 1.00 45.06 204 GLY A O 1
ATOM 1521 N N . PRO A 1 205 ? -10.778 -36.831 -8.050 1.00 48.72 205 PRO A N 1
ATOM 1522 C CA . PRO A 1 205 ? -11.285 -37.912 -7.223 1.00 48.72 205 PRO A CA 1
ATOM 1523 C C . PRO A 1 205 ? -10.749 -39.248 -7.749 1.00 48.72 205 PRO A C 1
ATOM 1525 O O . PRO A 1 205 ? -11.117 -39.684 -8.838 1.00 48.72 205 PRO A O 1
ATOM 1528 N N . ALA A 1 206 ? -9.899 -39.917 -6.967 1.00 40.88 206 ALA A N 1
ATOM 1529 C CA . ALA A 1 206 ? -9.664 -41.342 -7.140 1.00 40.88 206 ALA A CA 1
ATOM 1530 C C . ALA A 1 206 ? -10.939 -42.067 -6.691 1.00 40.88 206 ALA A C 1
ATOM 1532 O O . ALA A 1 206 ? -11.171 -42.317 -5.511 1.00 40.88 206 ALA A O 1
ATOM 1533 N N . THR A 1 207 ? -11.823 -42.288 -7.656 1.00 48.62 207 THR A N 1
ATOM 1534 C CA . THR A 1 207 ? -12.934 -43.233 -7.591 1.00 48.62 207 THR A CA 1
ATOM 1535 C C . THR A 1 207 ? -12.431 -44.674 -7.460 1.00 48.62 207 THR A C 1
ATOM 1537 O O . THR A 1 207 ? -11.485 -45.038 -8.159 1.00 48.62 207 THR A O 1
ATOM 1540 N N . ALA A 1 208 ? -13.207 -45.458 -6.696 1.00 42.53 208 ALA A N 1
ATOM 1541 C CA . ALA A 1 208 ? -13.211 -46.916 -6.487 1.00 42.53 208 ALA A CA 1
ATOM 1542 C C . ALA A 1 208 ? -12.357 -47.452 -5.327 1.00 42.53 208 ALA A C 1
ATOM 1544 O O . ALA A 1 208 ? -11.116 -47.507 -5.446 1.00 42.53 208 ALA A O 1
#

Radius of gyration: 24.97 Å; chains: 1; bounding box: 56×69×86 Å

Foldseek 3Di:
DDDDDDDDPDPVVVVVVVLLVVLVVLLCVLCVPPVDPDLSSLLSSLLVLCVPPNLVVSLVSSLVNVCVVCVVVVHNVVAFNALSSVLSVVSRVLSPPCVLDDDPDDDDDDDDDDDDDDDDDDDDDDDDDDDDDDPDDDPPPDVCCSPSVVSCVVVVCSVDPCNCVQFADPVQSVDPCRRVYHDAGDNDHDCVVCVPVVVPPDDDDPDD

Sequence (208 aa):
MTTPHPETPEPAALSDGLSDGLFNELMAEATADGGRFDHRAHLHLTWLAVRRVGMPAAVDLVSAGIRRTARYAGAPQKYHATVSRAWVELVAHHAAHPADSVVHVAGHCADQVAQPAGPCADQAAQAADHAAGRVGARAAGDPAASGFAAFVERHPELLDKRLLGRFYRSATLAAPQARTGWVEPDLAPFPWQDPGRERTGDAGPATA

Secondary structure (DSSP, 8-state):
-PPPPP-PPPTHHHHHHHHHHHHHHHHHHHHTTTSS--HHHHHHHHHHHHHHH-HHHHHHHHHHHHHHHHHHTT-GGG--HHHHHHHHHHHHHHHHSGGG------------------------------------------TTIIIIIHHHHH-GGGG-GGGGGGTS-HHHHHSHHHHHS----SSS--GGG-TTTTT-S-------

pLDDT: mean 73.09, std 27.49, range [20.0, 98.25]